Protein AF-I0INU1-F1 (afdb_monomer)

Foldseek 3Di:
DPDPDDPDDDDPVCPVVVVVVVLVVCLVVVVVVLVVVLVVLVVPPPDPDPDPDDLVCVVVSVDFLLSVQPSLCSVLVHPQSLLSVCVVVVVDDDSVVSVVVSVVLVVPDDPPDDPRNSSRVVSSVVVCVVPSPPPPVPVPDQPDKDAWAFPDDLVVDPDQKFWWAWDADPQWTFTAGPVGDGTTTGHDDPVDPDPRVQWTWMAGSVRNMITIDGPDPDDDD

Structure (mmCIF, N/CA/C/O backbone):
data_AF-I0INU1-F1
#
_entry.id   AF-I0INU1-F1
#
loop_
_atom_site.group_PDB
_atom_site.id
_atom_site.type_symbol
_atom_site.label_atom_id
_atom_site.label_alt_id
_atom_site.label_comp_id
_atom_site.label_asym_id
_atom_site.label_entity_id
_atom_site.label_seq_id
_atom_site.pdbx_PDB_ins_code
_atom_site.Cartn_x
_atom_site.Cartn_y
_atom_site.Cartn_z
_atom_site.occupancy
_atom_site.B_iso_or_equiv
_atom_site.auth_seq_id
_atom_site.auth_comp_id
_atom_site.auth_asym_id
_atom_site.auth_atom_id
_atom_site.pdbx_PDB_model_num
ATOM 1 N N . MET A 1 1 ? 19.223 31.48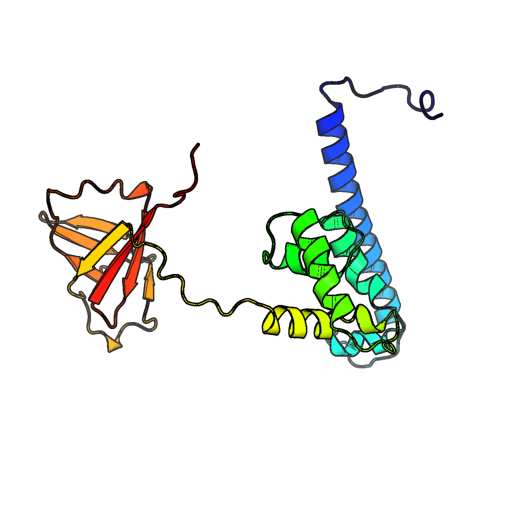0 2.426 1.00 37.34 1 MET A N 1
ATOM 2 C CA . MET A 1 1 ? 19.271 32.758 1.680 1.00 37.34 1 MET A CA 1
ATOM 3 C C . MET A 1 1 ? 17.944 32.986 0.926 1.00 37.34 1 MET A C 1
ATOM 5 O O . MET A 1 1 ? 17.954 33.213 -0.270 1.00 37.34 1 MET A O 1
ATOM 9 N N 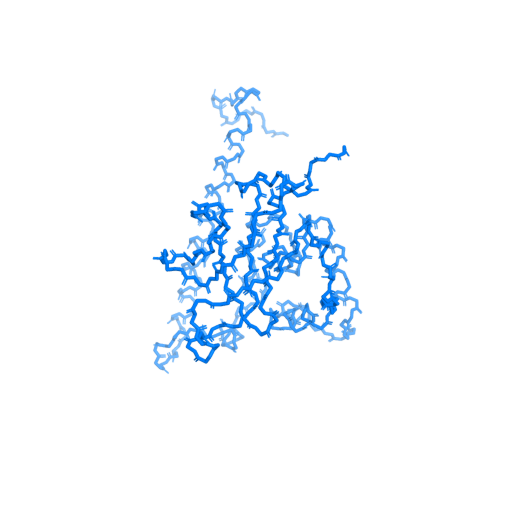. CYS A 1 2 ? 16.783 32.916 1.602 1.00 43.94 2 CYS A N 1
ATOM 10 C CA . CYS A 1 2 ? 15.453 32.976 0.953 1.00 43.94 2 CYS A CA 1
ATOM 11 C C . CYS A 1 2 ? 14.416 33.700 1.838 1.00 43.94 2 CYS A C 1
ATOM 13 O O . CYS A 1 2 ? 13.391 33.119 2.174 1.00 43.94 2 CYS A O 1
ATOM 15 N N . LYS A 1 3 ? 14.709 34.916 2.320 1.00 51.00 3 LYS A N 1
ATOM 16 C CA . LYS A 1 3 ? 13.796 35.637 3.232 1.00 51.00 3 LYS A CA 1
ATOM 17 C C . LYS A 1 3 ? 13.011 36.799 2.607 1.00 51.00 3 LYS A C 1
ATOM 19 O O . LYS A 1 3 ? 12.112 37.276 3.273 1.00 51.00 3 LYS A O 1
ATOM 24 N N . ASN A 1 4 ? 13.283 37.223 1.367 1.00 53.22 4 ASN A N 1
ATOM 25 C CA . ASN A 1 4 ? 12.815 38.537 0.880 1.00 53.22 4 ASN A CA 1
ATOM 26 C C . ASN A 1 4 ? 12.076 38.527 -0.478 1.00 53.22 4 ASN A C 1
ATOM 28 O O . ASN A 1 4 ? 12.156 39.508 -1.207 1.00 53.22 4 ASN A O 1
ATOM 32 N N . THR A 1 5 ? 11.388 37.450 -0.862 1.00 56.44 5 THR A N 1
ATOM 33 C CA . THR A 1 5 ? 10.675 37.389 -2.160 1.00 56.44 5 THR A CA 1
ATOM 34 C C . THR A 1 5 ? 9.146 37.454 -2.075 1.00 56.44 5 THR A C 1
ATOM 36 O O . THR A 1 5 ? 8.508 37.425 -3.121 1.00 56.44 5 THR A O 1
ATOM 39 N N . LEU A 1 6 ? 8.538 37.558 -0.885 1.00 58.81 6 LEU A N 1
ATOM 40 C CA . LEU A 1 6 ? 7.076 37.608 -0.719 1.00 58.81 6 LEU A CA 1
ATOM 41 C C . LEU A 1 6 ? 6.674 38.745 0.236 1.00 58.81 6 LEU A C 1
ATOM 43 O O . LEU A 1 6 ? 7.289 38.896 1.287 1.00 58.81 6 LEU A O 1
ATOM 47 N N . GLU A 1 7 ? 5.663 39.537 -0.142 1.00 61.97 7 GLU A N 1
ATOM 48 C CA . GLU A 1 7 ? 5.164 40.695 0.632 1.00 61.97 7 GLU A CA 1
ATOM 49 C C . GLU A 1 7 ? 4.434 40.292 1.924 1.00 61.97 7 GLU A C 1
ATOM 51 O O . GLU A 1 7 ? 4.473 41.027 2.908 1.00 61.97 7 GLU A O 1
ATOM 56 N N . GLU A 1 8 ? 3.836 39.100 1.961 1.00 69.25 8 GLU A N 1
ATOM 57 C CA . GLU A 1 8 ? 3.207 38.529 3.151 1.00 69.25 8 GLU A CA 1
ATOM 58 C C . GLU A 1 8 ? 3.837 37.178 3.490 1.00 69.25 8 GLU A C 1
ATOM 60 O O . GLU A 1 8 ? 3.862 36.246 2.683 1.00 69.25 8 GLU A O 1
ATOM 65 N N . HIS A 1 9 ? 4.339 37.062 4.719 1.00 66.69 9 HIS A N 1
ATOM 66 C CA . HIS A 1 9 ? 4.767 35.788 5.281 1.00 66.69 9 HIS A CA 1
ATOM 67 C C . HIS A 1 9 ? 3.657 35.226 6.171 1.00 66.69 9 HIS A C 1
ATOM 69 O O . HIS A 1 9 ? 3.111 35.970 6.989 1.00 66.69 9 HIS A O 1
ATOM 75 N N . PRO A 1 10 ? 3.353 33.920 6.083 1.00 73.69 10 PRO A N 1
ATOM 76 C CA . PRO A 1 10 ? 2.403 33.305 6.995 1.00 73.69 10 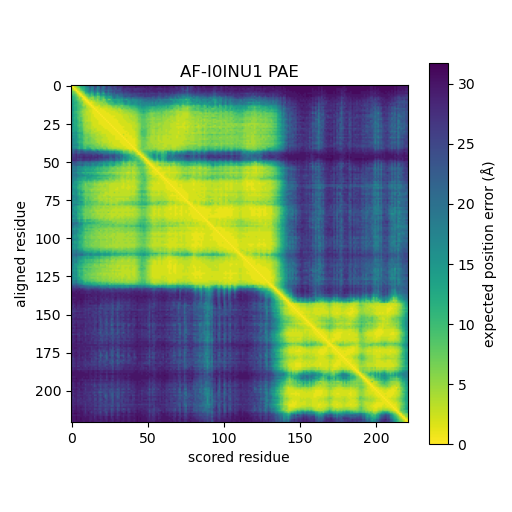PRO A CA 1
ATOM 77 C C . PRO A 1 10 ? 2.875 33.470 8.437 1.00 73.69 10 PRO A C 1
ATOM 79 O O . PRO A 1 10 ? 4.055 33.267 8.747 1.00 73.69 10 PRO A O 1
ATOM 82 N N . SER A 1 11 ? 1.955 33.819 9.335 1.00 76.56 11 SER A N 1
ATOM 83 C CA . SER A 1 11 ? 2.283 33.889 10.756 1.00 76.56 11 SER A CA 1
ATOM 84 C C . SER A 1 11 ? 2.693 32.500 11.276 1.00 76.56 11 SER A C 1
ATOM 86 O O . SER A 1 11 ? 2.296 31.482 10.701 1.00 76.56 11 SER A O 1
ATOM 88 N N . PRO A 1 12 ? 3.436 32.390 12.396 1.00 78.25 12 PRO A N 1
ATOM 89 C CA . PRO A 1 12 ? 3.860 31.095 12.940 1.00 78.25 12 PRO A CA 1
ATOM 90 C C . PRO A 1 12 ? 2.722 30.085 13.160 1.00 78.25 12 PRO A C 1
ATOM 92 O O . PRO A 1 12 ? 2.936 28.881 13.067 1.00 78.25 12 PRO A O 1
ATOM 95 N N . LYS A 1 13 ? 1.498 30.569 13.412 1.00 80.25 13 LYS A N 1
ATOM 96 C CA . LYS A 1 13 ? 0.290 29.742 13.584 1.00 80.25 13 LYS A CA 1
ATOM 97 C C . LYS A 1 13 ? -0.301 29.237 12.261 1.00 80.25 13 LYS A C 1
ATOM 99 O O . LYS A 1 13 ? -1.119 28.321 12.264 1.00 80.25 13 LYS A O 1
ATOM 104 N N . GLU A 1 14 ? 0.092 29.829 11.141 1.00 84.19 14 GLU A N 1
ATOM 105 C CA . GLU A 1 14 ? -0.411 29.530 9.799 1.00 84.19 14 GLU A CA 1
ATOM 106 C C . GLU A 1 14 ? 0.567 28.701 8.969 1.00 84.19 14 GLU A C 1
ATOM 108 O O . GLU A 1 14 ? 0.151 28.127 7.967 1.00 84.19 14 GLU A O 1
ATOM 113 N N . ILE A 1 15 ? 1.828 28.570 9.402 1.00 84.69 15 ILE A N 1
ATOM 114 C CA . ILE A 1 15 ? 2.860 27.773 8.715 1.00 84.69 15 ILE A CA 1
ATOM 115 C C . ILE A 1 15 ? 2.360 26.353 8.433 1.00 84.69 15 ILE A C 1
ATOM 117 O O . ILE A 1 15 ? 2.477 25.878 7.307 1.00 84.69 15 ILE A O 1
ATOM 121 N N . THR A 1 16 ? 1.746 25.691 9.417 1.00 85.81 16 THR A N 1
ATOM 122 C CA . THR A 1 16 ? 1.220 24.327 9.244 1.00 85.81 16 THR A CA 1
ATOM 123 C C . THR A 1 16 ? 0.106 24.270 8.200 1.00 85.81 16 THR A C 1
ATOM 125 O O . THR A 1 16 ? 0.074 23.348 7.391 1.00 85.81 16 THR A O 1
ATOM 128 N N . LYS A 1 17 ? -0.788 25.267 8.179 1.00 86.00 17 LYS A N 1
ATOM 129 C CA . LYS A 1 17 ? -1.890 25.339 7.204 1.00 86.00 17 LYS A CA 1
ATOM 130 C C . LYS A 1 17 ? -1.368 25.589 5.793 1.00 86.00 17 LYS A C 1
ATOM 132 O O . LYS A 1 17 ? -1.832 24.968 4.845 1.00 86.00 17 LYS A O 1
ATOM 137 N N . TRP A 1 18 ? -0.384 26.473 5.668 1.00 89.06 18 TRP A N 1
ATOM 138 C CA . TRP A 1 18 ? 0.278 26.753 4.401 1.00 89.06 18 TRP A CA 1
ATOM 139 C C . TRP A 1 18 ? 1.033 25.542 3.873 1.00 89.06 18 TRP A C 1
ATOM 141 O O . TRP A 1 18 ? 0.904 25.215 2.698 1.00 89.06 18 TRP A O 1
ATOM 151 N N . PHE A 1 19 ? 1.772 24.845 4.735 1.00 87.62 19 PHE A N 1
ATOM 152 C CA . PHE A 1 19 ? 2.454 23.615 4.353 1.00 87.62 19 PHE A CA 1
ATOM 153 C C . PHE A 1 19 ? 1.463 22.545 3.882 1.00 87.62 19 PHE A C 1
ATOM 155 O O . PHE A 1 19 ? 1.668 21.949 2.828 1.00 87.62 19 PHE A O 1
ATOM 162 N N . ASP A 1 20 ? 0.367 22.341 4.618 1.00 87.75 20 ASP A N 1
ATOM 163 C CA . ASP A 1 20 ? -0.692 21.401 4.241 1.00 87.75 20 ASP A CA 1
ATOM 164 C C . ASP A 1 20 ? -1.311 21.754 2.879 1.00 87.75 20 ASP A C 1
ATOM 166 O O . ASP A 1 20 ? -1.400 20.898 1.998 1.00 87.75 20 ASP A O 1
ATOM 170 N N . TYR A 1 21 ? -1.658 23.027 2.666 1.00 90.88 21 TYR A N 1
ATOM 171 C CA . TYR A 1 21 ? -2.188 23.512 1.392 1.00 90.88 21 TYR A CA 1
ATOM 172 C C . TYR A 1 21 ? -1.208 23.293 0.232 1.00 90.88 21 TYR A C 1
ATOM 174 O O . TYR A 1 21 ? -1.578 22.715 -0.790 1.00 90.88 21 TYR A O 1
ATOM 182 N N . VAL A 1 22 ? 0.048 23.723 0.389 1.00 89.75 22 VAL A N 1
ATOM 183 C CA . VAL A 1 22 ? 1.075 23.613 -0.657 1.00 89.75 22 VAL A CA 1
ATOM 184 C C . VAL A 1 22 ? 1.359 22.153 -0.982 1.00 89.75 22 VAL A C 1
ATOM 186 O O . VAL A 1 22 ? 1.403 21.802 -2.157 1.00 89.75 22 VAL A O 1
ATOM 189 N N . SER A 1 23 ? 1.498 21.297 0.032 1.00 87.62 23 SER A N 1
ATOM 190 C CA . SER A 1 23 ? 1.730 19.863 -0.150 1.00 87.62 23 SER A CA 1
ATOM 191 C C . SER A 1 23 ? 0.588 19.213 -0.934 1.00 87.62 23 SER A C 1
ATOM 193 O O . SER A 1 23 ? 0.818 18.588 -1.971 1.00 87.62 23 SER A O 1
ATOM 195 N N . LYS A 1 24 ? -0.665 19.443 -0.516 1.00 89.31 24 LYS A N 1
ATOM 196 C CA . LYS A 1 24 ? -1.853 18.908 -1.199 1.00 89.31 24 LYS A CA 1
ATOM 197 C C . LYS A 1 24 ? -1.959 19.397 -2.637 1.00 89.31 24 LYS A C 1
ATOM 199 O O . LYS A 1 24 ? -2.187 18.596 -3.542 1.00 89.31 24 LYS A O 1
ATOM 204 N N . ASN A 1 25 ? -1.771 20.697 -2.859 1.00 91.62 25 ASN A N 1
ATOM 205 C CA . ASN A 1 25 ? -1.843 21.276 -4.193 1.00 91.62 25 ASN A CA 1
ATOM 206 C C . ASN A 1 25 ? -0.715 20.756 -5.098 1.00 91.62 25 ASN A C 1
ATOM 208 O O . ASN A 1 25 ? -0.967 20.408 -6.249 1.00 91.62 25 ASN A O 1
ATOM 212 N N . PHE A 1 26 ? 0.510 20.643 -4.579 1.00 89.94 26 PHE A N 1
ATOM 213 C CA . PHE A 1 26 ? 1.643 20.092 -5.318 1.00 89.94 26 PHE A CA 1
ATOM 214 C C . PHE A 1 26 ? 1.396 18.636 -5.724 1.00 89.94 26 PHE A C 1
ATOM 216 O O . PHE A 1 26 ? 1.562 18.303 -6.897 1.00 89.94 26 PHE A O 1
ATOM 223 N N . ILE A 1 27 ? 0.953 17.784 -4.793 1.00 88.06 27 ILE A N 1
ATOM 224 C CA . ILE A 1 27 ? 0.641 16.374 -5.074 1.00 88.06 27 ILE A CA 1
ATOM 225 C C . ILE A 1 27 ? -0.456 16.277 -6.138 1.00 88.06 27 ILE A C 1
ATOM 227 O O . ILE A 1 27 ? -0.314 15.508 -7.091 1.00 88.06 27 ILE A O 1
ATOM 231 N N . TYR A 1 28 ? -1.519 17.077 -6.014 1.00 89.69 28 TYR A N 1
ATOM 232 C CA . TYR A 1 28 ? -2.622 17.102 -6.974 1.00 89.69 28 TYR A CA 1
ATOM 233 C C . TYR A 1 28 ? -2.155 17.491 -8.383 1.00 89.69 28 TYR A C 1
ATOM 235 O O . TYR A 1 28 ? -2.347 16.727 -9.331 1.00 89.69 28 TYR A O 1
ATOM 243 N N . GLN A 1 29 ? -1.501 18.648 -8.521 1.00 91.44 29 GLN A N 1
ATOM 244 C CA . GLN A 1 29 ? -1.064 19.159 -9.822 1.00 91.44 29 GLN A CA 1
ATOM 245 C C . GLN A 1 29 ? -0.003 18.260 -10.462 1.00 91.44 29 GLN A C 1
ATOM 247 O O . GLN A 1 29 ? -0.084 17.971 -11.655 1.00 91.44 29 GLN A O 1
ATOM 252 N N . SER A 1 30 ? 0.950 17.759 -9.671 1.00 88.00 30 SER A N 1
ATOM 253 C CA . SER A 1 30 ? 1.996 16.852 -10.160 1.00 88.00 30 SER A CA 1
ATOM 254 C C . SER A 1 30 ? 1.407 15.529 -10.635 1.00 88.00 30 SER A C 1
ATOM 256 O O . SER A 1 30 ? 1.777 15.043 -11.699 1.00 88.00 30 SER A O 1
ATOM 258 N N . SER A 1 31 ? 0.447 14.966 -9.893 1.00 87.62 31 SER A N 1
ATOM 259 C CA . SER A 1 31 ? -0.227 13.724 -10.288 1.00 87.62 31 SER A CA 1
ATOM 260 C C . SER A 1 31 ? -1.017 13.897 -11.584 1.00 87.62 31 SER A C 1
ATOM 262 O O . SER A 1 31 ? -0.947 13.040 -12.463 1.00 87.62 31 SER A O 1
ATOM 264 N N . TRP A 1 32 ? -1.742 15.012 -11.724 1.00 89.12 32 TRP A N 1
ATOM 265 C CA . TRP A 1 32 ? -2.510 15.307 -12.933 1.00 89.12 32 TRP A CA 1
ATOM 266 C C . TRP A 1 32 ? -1.605 15.542 -14.150 1.00 89.12 32 TRP A C 1
ATOM 268 O O . TRP A 1 32 ? -1.835 14.965 -15.216 1.00 89.12 32 TRP A O 1
ATOM 278 N N . GLY A 1 33 ? -0.543 16.336 -13.985 1.00 90.44 33 GLY A N 1
ATOM 279 C CA . GLY A 1 33 ? 0.429 16.611 -15.044 1.00 90.44 33 GLY A CA 1
ATOM 280 C C . GLY A 1 33 ? 1.178 15.355 -15.487 1.00 90.44 33 GLY A C 1
ATOM 281 O O . GLY A 1 33 ? 1.268 15.083 -16.683 1.00 90.44 33 GLY A O 1
ATOM 282 N N . LEU A 1 34 ? 1.644 14.542 -14.534 1.00 88.56 34 LEU A N 1
ATOM 283 C CA . LEU A 1 34 ? 2.314 13.275 -14.819 1.00 88.56 34 LEU A CA 1
ATOM 284 C C . LEU A 1 34 ? 1.384 12.290 -15.536 1.00 88.56 34 LEU A C 1
ATOM 286 O O . LEU A 1 34 ? 1.781 11.700 -16.537 1.00 88.56 34 LEU A O 1
ATOM 290 N N . GLY A 1 35 ? 0.148 12.128 -15.054 1.00 84.88 35 GLY A N 1
ATOM 291 C CA . GLY A 1 35 ? -0.836 11.251 -15.691 1.00 84.88 35 GLY A CA 1
ATOM 292 C C . GLY A 1 35 ? -1.140 11.672 -17.129 1.00 84.88 35 GLY A C 1
ATOM 293 O O . GLY A 1 35 ? -1.188 10.825 -18.019 1.00 84.88 35 GLY A O 1
ATOM 294 N N . SER A 1 36 ? -1.263 12.979 -17.370 1.00 87.62 36 SER A N 1
ATOM 295 C CA . SER A 1 36 ? -1.484 13.535 -18.710 1.00 87.62 36 SER A CA 1
ATOM 296 C C . SER A 1 36 ? -0.283 13.306 -19.629 1.00 87.62 36 SER A C 1
ATOM 298 O O . SER A 1 36 ? -0.455 12.893 -20.773 1.00 87.62 36 SER A O 1
ATOM 300 N N . LEU A 1 37 ? 0.940 13.511 -19.128 1.00 86.44 37 LEU A N 1
ATOM 301 C CA . LEU A 1 37 ? 2.168 13.260 -19.884 1.00 86.44 37 LEU A CA 1
ATOM 302 C C . LEU A 1 37 ? 2.303 11.782 -20.271 1.00 86.44 37 LEU A C 1
ATOM 304 O O . LEU A 1 37 ? 2.567 11.476 -21.430 1.00 86.44 37 LEU A O 1
ATOM 308 N N . ILE A 1 38 ? 2.090 10.870 -19.317 1.00 83.75 38 ILE A N 1
ATOM 309 C CA . ILE A 1 38 ? 2.117 9.426 -19.574 1.00 83.75 38 ILE A CA 1
ATOM 310 C C . ILE A 1 38 ? 1.056 9.065 -20.618 1.00 83.75 38 ILE A C 1
ATOM 312 O O . ILE A 1 38 ? 1.363 8.339 -21.557 1.00 83.75 38 ILE A O 1
ATOM 316 N N . ALA A 1 39 ? -0.161 9.605 -20.512 1.00 81.94 39 ALA A N 1
ATOM 317 C CA . ALA A 1 39 ? -1.214 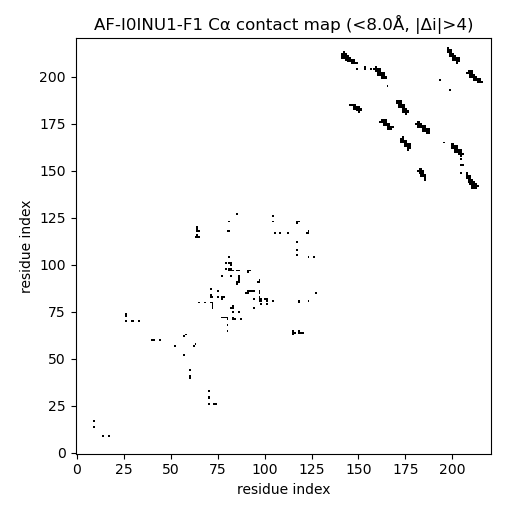9.358 -21.495 1.00 81.94 39 ALA A CA 1
ATOM 318 C C . ALA A 1 39 ? -0.809 9.791 -22.915 1.00 81.94 39 ALA A C 1
ATOM 320 O O . ALA A 1 39 ? -1.050 9.046 -23.860 1.00 81.94 39 ALA A O 1
ATOM 321 N N . VAL A 1 40 ? -0.151 10.946 -23.069 1.00 84.19 40 VAL A N 1
ATOM 322 C CA . VAL A 1 40 ? 0.366 11.408 -24.370 1.00 84.19 40 VAL A CA 1
ATOM 323 C C . VAL A 1 40 ? 1.436 10.459 -24.908 1.00 84.19 40 VAL A C 1
ATOM 325 O O . VAL A 1 40 ? 1.323 10.014 -26.044 1.00 84.19 40 VAL A O 1
ATOM 328 N N . VAL A 1 41 ? 2.431 10.095 -24.090 1.00 81.94 41 VAL A N 1
ATOM 329 C CA . VAL A 1 41 ? 3.512 9.172 -24.492 1.00 81.94 41 VAL A CA 1
ATOM 330 C C . VAL A 1 41 ? 2.957 7.811 -24.914 1.00 81.94 41 VAL A C 1
ATOM 332 O O . VAL A 1 41 ? 3.422 7.206 -25.876 1.00 81.94 41 VAL A O 1
ATOM 335 N N . LEU A 1 42 ? 1.940 7.319 -24.212 1.00 76.38 42 LEU A N 1
ATOM 336 C CA . LEU A 1 42 ? 1.303 6.047 -24.536 1.00 76.38 42 LEU A CA 1
ATOM 337 C C . LEU A 1 42 ? 0.453 6.110 -25.806 1.00 76.38 42 LEU A C 1
ATOM 339 O O . LEU A 1 42 ? 0.344 5.102 -26.496 1.00 76.38 42 LEU A O 1
ATOM 343 N N . ASN A 1 43 ? -0.123 7.271 -26.117 1.00 72.94 43 ASN A N 1
ATOM 344 C CA . ASN A 1 43 ? -0.940 7.478 -27.310 1.00 72.94 43 ASN A CA 1
ATOM 345 C C . ASN A 1 43 ? -0.107 7.676 -28.589 1.00 72.94 43 ASN A C 1
ATOM 347 O O . ASN A 1 43 ? -0.622 7.456 -29.678 1.00 72.94 43 ASN A O 1
ATOM 351 N N . ASP A 1 44 ? 1.158 8.084 -28.464 1.00 67.31 44 ASP A N 1
ATOM 352 C CA . ASP A 1 44 ? 2.069 8.323 -29.598 1.00 67.31 44 ASP A CA 1
ATOM 353 C C . ASP A 1 44 ? 2.695 7.027 -30.152 1.00 67.31 44 ASP A C 1
ATOM 355 O O . ASP A 1 44 ? 3.300 7.006 -31.221 1.00 67.31 44 ASP A O 1
ATOM 359 N N . ASN A 1 45 ? 2.541 5.914 -29.433 1.00 61.19 45 ASN A N 1
ATOM 360 C CA . ASN A 1 45 ? 2.942 4.603 -29.919 1.00 61.19 45 ASN A CA 1
ATOM 361 C C . ASN A 1 45 ? 1.745 3.951 -30.638 1.00 61.19 45 ASN A C 1
ATOM 363 O O . ASN A 1 45 ? 0.713 3.749 -30.004 1.00 61.19 45 ASN A O 1
ATOM 367 N N . ASP A 1 46 ? 1.892 3.605 -31.926 1.00 56.69 46 ASP A N 1
ATOM 368 C CA . ASP A 1 46 ? 0.903 3.023 -32.872 1.00 56.69 46 ASP A CA 1
ATOM 369 C C . ASP A 1 46 ? 0.258 1.667 -32.448 1.00 56.69 46 ASP A C 1
ATOM 371 O O . ASP A 1 46 ? 0.069 0.739 -33.240 1.00 56.69 46 ASP A O 1
ATOM 375 N N . PHE A 1 47 ? -0.099 1.486 -31.178 1.00 57.38 47 PHE A N 1
ATOM 376 C CA . PHE A 1 47 ? -0.733 0.281 -30.660 1.00 57.38 47 PHE A CA 1
ATOM 377 C C . PHE A 1 47 ? -2.242 0.299 -30.951 1.00 57.38 47 PHE A C 1
ATOM 379 O O . PHE A 1 47 ? -3.066 0.665 -30.116 1.00 57.38 47 PHE A O 1
ATOM 386 N N . ALA A 1 48 ? -2.629 -0.143 -32.148 1.00 56.69 48 ALA A N 1
ATOM 387 C CA . ALA A 1 48 ? -4.004 -0.556 -32.419 1.00 56.69 48 ALA A CA 1
ATOM 388 C C . ALA A 1 48 ? -4.299 -1.917 -31.743 1.00 56.69 48 ALA A C 1
ATOM 390 O O . ALA A 1 48 ? -3.469 -2.825 -31.846 1.00 56.69 48 ALA A O 1
ATOM 391 N N . PRO A 1 49 ? -5.471 -2.141 -31.110 1.00 58.19 49 PRO A N 1
ATOM 392 C CA . PRO A 1 49 ? -6.537 -1.204 -30.746 1.00 58.19 49 PRO A CA 1
ATOM 393 C C . PRO A 1 49 ? -6.307 -0.557 -29.366 1.00 58.19 49 PRO A C 1
ATOM 395 O O . PRO A 1 49 ? -5.582 -1.107 -28.537 1.00 58.19 49 PRO A O 1
ATOM 398 N N . ILE A 1 50 ? -7.007 0.558 -29.098 1.00 60.56 50 ILE A N 1
ATOM 399 C CA . ILE A 1 50 ? -7.071 1.224 -27.784 1.00 60.56 50 ILE A CA 1
ATOM 400 C C . ILE A 1 50 ? -7.614 0.225 -26.758 1.00 60.56 50 ILE A C 1
ATOM 402 O O . ILE A 1 50 ? -8.824 0.059 -26.591 1.00 60.56 50 ILE A O 1
ATOM 406 N N . ARG A 1 51 ? -6.708 -0.479 -26.088 1.00 68.06 51 ARG A N 1
ATOM 407 C CA . ARG A 1 51 ? -7.015 -1.354 -24.963 1.00 68.06 51 ARG A CA 1
ATOM 408 C C . ARG A 1 51 ? -6.482 -0.711 -23.686 1.00 68.06 51 ARG A C 1
ATOM 410 O O . ARG A 1 51 ? -5.447 -0.045 -23.744 1.00 68.06 51 ARG A O 1
ATOM 417 N N . PRO A 1 52 ? -7.145 -0.914 -22.535 1.00 66.75 52 PRO A N 1
ATOM 418 C CA . PRO A 1 52 ? -6.582 -0.525 -21.252 1.00 66.75 52 PRO A CA 1
ATOM 419 C C . PRO A 1 52 ? -5.177 -1.111 -21.115 1.00 66.75 52 PRO A C 1
ATOM 421 O O . PRO A 1 52 ? -4.971 -2.302 -21.360 1.00 66.75 52 PRO A O 1
ATOM 424 N N . MET A 1 53 ? -4.214 -0.264 -20.770 1.00 69.44 53 MET A N 1
ATOM 425 C CA . MET A 1 53 ? -2.838 -0.699 -20.607 1.00 69.44 53 MET A CA 1
ATOM 426 C C . MET A 1 53 ? -2.723 -1.567 -19.356 1.00 69.44 53 MET A C 1
ATOM 428 O O . MET A 1 53 ? -3.106 -1.148 -18.262 1.00 69.44 53 MET A O 1
ATOM 432 N N . ASN A 1 54 ? -2.175 -2.769 -19.514 1.00 82.00 54 ASN A N 1
ATOM 433 C CA . ASN A 1 54 ? -1.828 -3.612 -18.379 1.00 82.00 54 ASN A CA 1
ATOM 434 C C . ASN A 1 54 ? -0.409 -3.295 -17.904 1.00 82.00 54 ASN A C 1
ATOM 436 O O . ASN A 1 54 ? 0.414 -2.765 -18.648 1.00 82.00 54 ASN A O 1
ATOM 440 N N . ILE A 1 55 ? -0.087 -3.678 -16.669 1.00 85.44 55 ILE A N 1
ATOM 441 C CA . ILE A 1 55 ? 1.262 -3.478 -16.121 1.00 85.44 55 ILE A CA 1
ATOM 442 C C . ILE A 1 55 ? 2.350 -4.166 -16.963 1.00 85.44 55 ILE A C 1
ATOM 444 O O . ILE A 1 55 ? 3.472 -3.676 -17.054 1.00 85.44 55 ILE A O 1
ATOM 448 N N . ASP A 1 56 ? 2.002 -5.261 -17.643 1.00 84.25 56 ASP A N 1
ATOM 449 C CA . ASP A 1 56 ? 2.902 -5.996 -18.537 1.00 84.25 56 ASP A CA 1
ATOM 450 C C . ASP A 1 56 ? 3.234 -5.247 -19.832 1.00 84.25 56 ASP A C 1
ATOM 452 O O . ASP A 1 56 ? 4.219 -5.567 -20.498 1.00 84.25 56 ASP A O 1
ATOM 456 N N . ASP A 1 57 ? 2.432 -4.243 -20.183 1.00 80.50 57 ASP A N 1
ATOM 457 C CA . ASP A 1 57 ? 2.649 -3.407 -21.358 1.00 80.50 57 ASP A CA 1
ATOM 458 C C . ASP A 1 57 ? 3.582 -2.218 -21.054 1.00 80.50 57 ASP A C 1
ATOM 460 O O . ASP A 1 57 ? 4.097 -1.606 -21.985 1.00 80.50 57 ASP A O 1
ATOM 464 N N . TRP A 1 58 ? 3.878 -1.922 -19.779 1.00 86.56 58 TRP A N 1
ATOM 465 C CA . TRP A 1 58 ? 4.711 -0.774 -19.381 1.00 86.56 58 TRP A CA 1
ATOM 466 C C . TRP A 1 58 ? 6.101 -0.738 -20.026 1.00 86.56 58 TRP A C 1
ATOM 468 O O . TRP A 1 58 ? 6.466 0.315 -20.549 1.00 86.56 58 TRP A O 1
ATOM 478 N N . PRO A 1 59 ? 6.865 -1.846 -20.109 1.00 84.25 59 PRO A N 1
ATOM 479 C CA . PRO A 1 59 ? 8.158 -1.823 -20.794 1.00 84.25 59 PRO A CA 1
ATOM 480 C C . PRO A 1 59 ? 8.070 -1.397 -22.269 1.00 84.25 59 PRO A C 1
ATOM 482 O O . PRO A 1 59 ? 9.041 -0.882 -22.817 1.00 84.25 59 PRO A O 1
ATOM 485 N N . ARG A 1 60 ? 6.910 -1.580 -22.918 1.00 79.38 60 ARG A N 1
ATOM 486 C CA . ARG A 1 60 ? 6.691 -1.202 -24.324 1.00 79.38 60 ARG A CA 1
ATOM 487 C C . ARG A 1 60 ? 6.513 0.301 -24.509 1.00 79.38 60 ARG A C 1
ATOM 489 O O . ARG A 1 60 ? 6.719 0.788 -25.611 1.00 79.38 60 ARG A O 1
ATOM 496 N N . ALA A 1 61 ? 6.172 1.023 -23.443 1.00 79.44 61 ALA A N 1
ATOM 497 C CA . ALA A 1 61 ? 6.068 2.478 -23.447 1.00 79.44 61 ALA A CA 1
ATOM 498 C C . ALA A 1 61 ? 7.436 3.179 -23.542 1.00 79.44 61 ALA A C 1
ATOM 500 O O . ALA A 1 61 ? 7.488 4.398 -23.672 1.00 79.44 61 ALA A O 1
ATOM 501 N N . GLY A 1 62 ? 8.545 2.439 -23.402 1.00 83.50 62 GLY A N 1
ATOM 502 C CA . GLY A 1 62 ? 9.900 3.001 -23.393 1.00 83.50 62 GLY A CA 1
ATOM 503 C C . GLY A 1 62 ? 10.236 3.817 -22.139 1.00 83.50 62 GLY A C 1
ATOM 504 O O . GLY A 1 62 ? 11.310 4.410 -22.061 1.00 83.50 62 GLY A O 1
ATOM 505 N N . LEU A 1 63 ? 9.341 3.847 -21.146 1.00 87.94 63 LEU A N 1
ATOM 506 C CA . LEU A 1 63 ? 9.531 4.582 -19.899 1.00 87.94 63 LEU A CA 1
ATOM 507 C C . LEU A 1 63 ? 10.202 3.702 -18.831 1.00 87.94 63 LEU A C 1
ATOM 509 O O . LEU A 1 63 ? 9.807 2.546 -18.645 1.00 87.94 63 LEU A O 1
ATOM 513 N N . PRO A 1 64 ? 11.174 4.236 -18.067 1.00 92.12 64 PRO A N 1
ATOM 514 C CA . PRO A 1 64 ? 11.763 3.508 -16.951 1.00 92.12 64 PRO A CA 1
ATOM 515 C C . PRO A 1 64 ? 10.735 3.305 -15.832 1.00 92.12 64 PRO A C 1
ATOM 517 O O . PRO A 1 64 ? 9.815 4.105 -15.651 1.00 92.12 64 PRO A O 1
ATOM 520 N N . TRP A 1 65 ? 10.915 2.263 -15.025 1.00 94.06 65 TRP A N 1
ATOM 521 C CA . TRP A 1 65 ? 10.006 1.928 -13.928 1.00 94.06 65 TRP A CA 1
ATOM 522 C C . TRP A 1 65 ? 9.909 3.030 -12.874 1.00 94.06 65 TRP A C 1
ATOM 524 O O . TRP A 1 65 ? 8.859 3.204 -12.269 1.00 94.06 65 TRP A O 1
ATOM 534 N N . ILE A 1 66 ? 10.942 3.858 -12.698 1.00 92.38 66 ILE A N 1
ATOM 535 C CA . ILE A 1 66 ? 10.851 5.015 -11.796 1.00 92.38 66 ILE A CA 1
ATOM 536 C C . ILE A 1 66 ? 9.712 5.974 -12.181 1.00 92.38 66 ILE A C 1
ATOM 538 O O . ILE A 1 66 ? 9.092 6.573 -11.304 1.00 92.38 66 ILE A O 1
ATOM 542 N N . ALA A 1 67 ? 9.374 6.076 -13.472 1.00 90.69 67 ALA A N 1
ATOM 543 C CA . ALA A 1 67 ? 8.284 6.933 -13.920 1.00 90.69 67 ALA A CA 1
ATOM 544 C C . ALA A 1 67 ? 6.901 6.407 -13.512 1.00 90.69 67 ALA A C 1
ATOM 546 O O . ALA A 1 67 ? 6.003 7.206 -13.252 1.00 90.69 67 ALA A O 1
ATOM 547 N N . PHE A 1 68 ? 6.757 5.088 -13.361 1.00 90.69 68 PHE A N 1
ATOM 548 C CA . PHE A 1 68 ? 5.567 4.470 -12.777 1.00 90.69 68 PHE A CA 1
ATOM 549 C C . PHE A 1 68 ? 5.404 4.864 -11.299 1.00 90.69 68 PHE A C 1
ATOM 551 O O . PHE A 1 68 ? 4.296 5.131 -10.839 1.00 90.69 68 PHE A O 1
ATOM 558 N N . TRP A 1 69 ? 6.513 4.966 -10.560 1.00 93.12 69 TRP A N 1
ATOM 559 C CA . TRP A 1 69 ? 6.501 5.221 -9.117 1.00 93.12 69 TRP A CA 1
ATOM 560 C C . TRP A 1 69 ? 6.285 6.675 -8.717 1.00 93.12 69 TRP A C 1
ATOM 562 O O . TRP A 1 69 ? 5.849 6.922 -7.595 1.00 93.12 69 TRP A O 1
ATOM 572 N N . MET A 1 70 ? 6.560 7.639 -9.598 1.00 91.56 70 MET A N 1
ATOM 573 C CA . MET A 1 70 ? 6.583 9.068 -9.256 1.00 91.56 70 MET A CA 1
ATOM 574 C C . MET A 1 70 ? 5.357 9.544 -8.459 1.00 91.56 70 MET A C 1
ATOM 576 O O . MET A 1 70 ? 5.516 10.230 -7.451 1.00 91.56 70 MET A O 1
ATOM 580 N N . LYS A 1 71 ? 4.139 9.137 -8.846 1.00 86.94 71 LYS A N 1
ATOM 581 C CA . LYS A 1 71 ? 2.916 9.494 -8.106 1.00 86.94 71 LYS A CA 1
ATOM 582 C C . LYS A 1 71 ? 2.957 9.015 -6.650 1.00 86.94 71 LYS A C 1
ATOM 584 O O . LYS A 1 71 ? 2.616 9.774 -5.743 1.00 86.94 71 LYS A O 1
ATOM 589 N N . GLU A 1 72 ? 3.359 7.770 -6.422 1.00 89.38 72 GLU A N 1
ATOM 590 C CA . GLU A 1 72 ? 3.423 7.186 -5.081 1.00 89.38 72 GLU A CA 1
ATOM 591 C C . GLU A 1 72 ? 4.546 7.829 -4.256 1.00 89.38 72 GLU A C 1
ATOM 593 O O . GLU A 1 72 ? 4.334 8.154 -3.091 1.00 89.38 72 GLU A O 1
ATOM 598 N N . LEU A 1 73 ? 5.695 8.128 -4.870 1.00 91.75 73 LEU A N 1
ATOM 599 C CA . LEU A 1 73 ? 6.800 8.830 -4.206 1.00 91.75 73 LEU A CA 1
ATOM 600 C C . LEU A 1 73 ? 6.372 10.214 -3.690 1.00 91.75 73 LEU A C 1
ATOM 602 O O . LEU A 1 73 ? 6.626 10.552 -2.533 1.00 91.75 73 LEU A O 1
ATOM 606 N N . PHE A 1 74 ? 5.651 10.994 -4.505 1.00 86.88 74 PHE A N 1
ATOM 607 C CA . PHE A 1 74 ? 5.107 12.288 -4.077 1.00 86.88 74 PHE A CA 1
ATOM 608 C C . PHE A 1 74 ? 4.043 12.144 -2.989 1.00 86.88 74 PHE A C 1
ATOM 610 O O . PHE A 1 74 ? 4.034 12.919 -2.036 1.00 86.88 74 PHE A O 1
ATOM 617 N N . THR A 1 75 ? 3.165 11.148 -3.120 1.00 84.06 75 THR A N 1
ATOM 618 C CA . THR A 1 75 ? 2.050 10.927 -2.187 1.00 84.06 75 THR A CA 1
ATOM 619 C C . THR A 1 75 ? 2.549 10.528 -0.800 1.00 84.06 75 THR A C 1
ATOM 621 O O . THR A 1 75 ? 2.096 11.071 0.205 1.00 84.06 75 THR A O 1
ATOM 624 N N . TRP A 1 76 ? 3.512 9.608 -0.735 1.00 86.00 76 TRP A N 1
ATOM 625 C CA . TRP A 1 76 ? 4.054 9.096 0.525 1.00 86.00 76 TRP A CA 1
ATOM 626 C C . TRP A 1 76 ? 5.236 9.919 1.049 1.00 86.00 76 TRP A C 1
ATOM 628 O O . TRP A 1 76 ? 5.664 9.749 2.197 1.00 86.00 76 TRP A O 1
ATOM 638 N N . GLY A 1 77 ? 5.758 10.837 0.230 1.00 85.38 77 GLY A N 1
ATOM 639 C CA . GLY A 1 77 ? 6.911 11.674 0.549 1.00 85.38 77 GLY A CA 1
ATOM 640 C C . GLY A 1 77 ? 8.181 10.862 0.805 1.00 85.38 77 GLY A C 1
ATOM 641 O O . GLY A 1 77 ? 8.988 11.254 1.646 1.00 85.38 77 GLY A O 1
ATOM 642 N N . THR A 1 78 ? 8.324 9.715 0.141 1.00 86.50 78 THR A N 1
ATOM 643 C CA . THR A 1 78 ? 9.539 8.889 0.152 1.00 86.50 78 THR A CA 1
ATOM 644 C C . THR A 1 78 ? 10.135 8.858 -1.252 1.00 86.50 78 THR A C 1
ATOM 646 O O . THR A 1 78 ? 9.417 9.003 -2.237 1.00 86.50 78 THR A O 1
ATOM 649 N N . LEU A 1 79 ? 11.454 8.698 -1.342 1.00 89.56 79 LEU A N 1
ATOM 650 C CA . LEU A 1 79 ? 12.171 8.507 -2.608 1.00 89.56 79 LEU A CA 1
ATOM 651 C C . LEU A 1 79 ? 12.418 7.025 -2.908 1.00 89.56 79 LEU A C 1
ATOM 653 O O . LEU A 1 79 ? 13.119 6.703 -3.863 1.00 89.56 79 LEU A O 1
ATOM 657 N N . GLU A 1 80 ? 11.857 6.137 -2.090 1.00 94.00 80 GLU A N 1
ATOM 658 C CA . GLU A 1 80 ? 12.111 4.708 -2.132 1.00 94.00 80 GLU A CA 1
ATOM 659 C C . GLU A 1 80 ? 10.844 3.968 -2.638 1.00 94.00 80 GLU A C 1
ATOM 661 O O . GLU A 1 80 ? 9.823 3.930 -1.941 1.00 94.00 80 GLU A O 1
ATOM 666 N N . PRO A 1 81 ? 10.852 3.432 -3.880 1.00 95.88 81 PRO A N 1
ATOM 667 C CA . PRO A 1 81 ? 9.686 2.792 -4.496 1.00 95.88 81 PRO A CA 1
ATOM 668 C C . PRO A 1 81 ? 9.110 1.597 -3.735 1.00 95.88 81 PRO A C 1
ATOM 670 O O . PRO A 1 81 ? 7.891 1.413 -3.714 1.00 95.88 81 PRO A O 1
ATOM 673 N N . VAL A 1 82 ? 9.955 0.783 -3.101 1.00 96.12 82 VAL A N 1
ATOM 674 C CA . VAL A 1 82 ? 9.500 -0.409 -2.374 1.00 96.12 82 VAL A CA 1
ATOM 675 C C . VAL A 1 82 ? 8.759 -0.000 -1.100 1.00 96.12 82 VAL A C 1
ATOM 677 O O . VAL A 1 82 ? 7.696 -0.532 -0.800 1.00 96.12 82 VAL A O 1
ATOM 680 N N . ALA A 1 83 ? 9.247 1.005 -0.390 1.00 95.56 83 ALA A N 1
ATOM 681 C CA . ALA A 1 83 ? 8.663 1.595 0.796 1.00 95.56 83 ALA A CA 1
ATOM 682 C C . ALA A 1 83 ? 7.348 2.276 0.442 1.00 95.56 83 ALA A C 1
ATOM 684 O O . ALA A 1 83 ? 6.356 2.063 1.135 1.00 95.56 83 ALA A O 1
ATOM 685 N N . ALA A 1 84 ? 7.303 3.029 -0.663 1.00 94.88 84 ALA A N 1
ATOM 686 C CA . ALA A 1 84 ? 6.060 3.597 -1.177 1.00 94.88 84 ALA A CA 1
ATOM 687 C C . ALA A 1 84 ? 5.016 2.501 -1.451 1.00 94.88 84 ALA A C 1
ATOM 689 O O . ALA A 1 84 ? 3.861 2.637 -1.053 1.00 94.88 84 ALA A O 1
ATOM 690 N N . PHE A 1 85 ? 5.428 1.380 -2.053 1.00 94.75 85 PHE A N 1
ATOM 691 C CA . PHE A 1 85 ? 4.559 0.222 -2.268 1.00 94.75 85 PHE A CA 1
ATOM 692 C C . PHE A 1 85 ? 4.065 -0.409 -0.953 1.00 94.75 85 PHE A C 1
ATOM 694 O O . PHE A 1 85 ? 2.871 -0.678 -0.810 1.00 94.75 85 PHE A O 1
ATOM 701 N N . LEU A 1 86 ? 4.959 -0.630 0.016 1.00 93.00 86 LEU A N 1
ATOM 702 C CA . LEU A 1 86 ? 4.628 -1.216 1.322 1.00 93.00 86 LEU A CA 1
ATOM 703 C C . LEU A 1 86 ? 3.667 -0.323 2.123 1.00 93.00 86 LEU A C 1
ATOM 705 O O . LEU A 1 86 ? 2.712 -0.829 2.717 1.00 93.00 86 LEU A O 1
ATOM 709 N N . LEU A 1 87 ? 3.878 0.997 2.087 1.00 90.75 87 LEU A N 1
ATOM 710 C CA . LEU A 1 87 ? 3.000 1.993 2.708 1.00 90.75 87 LEU A CA 1
ATOM 711 C C . LEU A 1 87 ? 1.624 2.013 2.039 1.00 90.75 87 LEU A C 1
ATOM 713 O O . LEU A 1 87 ? 0.610 1.939 2.730 1.00 90.75 87 LEU A O 1
ATOM 717 N N . ALA A 1 88 ? 1.578 2.031 0.703 1.00 89.50 88 ALA A N 1
ATOM 718 C CA . ALA A 1 88 ? 0.327 2.008 -0.052 1.00 89.50 88 ALA A CA 1
ATOM 719 C C . ALA A 1 88 ? -0.513 0.752 0.224 1.00 89.50 88 ALA A C 1
ATOM 721 O O . ALA A 1 88 ? -1.743 0.815 0.217 1.00 89.50 88 ALA A O 1
ATOM 722 N N . ARG A 1 89 ? 0.138 -0.388 0.489 1.00 87.12 89 ARG A N 1
ATOM 723 C CA . ARG A 1 89 ? -0.527 -1.655 0.833 1.00 87.12 89 ARG A CA 1
ATOM 724 C C . ARG A 1 89 ? -0.869 -1.786 2.324 1.00 87.12 89 ARG A C 1
ATOM 726 O O . ARG A 1 89 ? -1.644 -2.671 2.681 1.00 87.12 89 ARG A O 1
ATOM 733 N N . GLY A 1 90 ? -0.309 -0.931 3.181 1.00 85.75 90 GLY A N 1
ATOM 734 C CA . GLY A 1 90 ? -0.471 -0.998 4.634 1.00 85.75 90 GLY A CA 1
ATOM 735 C C . GLY A 1 90 ? 0.323 -2.125 5.305 1.00 85.75 90 GLY A C 1
ATOM 736 O O . GLY A 1 90 ? -0.056 -2.580 6.382 1.00 85.75 90 GLY A O 1
ATOM 737 N N . ASP A 1 91 ? 1.406 -2.604 4.683 1.00 84.06 91 ASP A N 1
ATOM 738 C CA . ASP A 1 91 ? 2.271 -3.636 5.280 1.00 84.06 91 ASP A CA 1
ATOM 739 C C . ASP A 1 91 ? 3.151 -3.107 6.411 1.00 84.06 91 ASP A C 1
ATOM 741 O O . ASP A 1 91 ? 3.672 -3.888 7.208 1.00 84.06 91 ASP A O 1
ATOM 745 N N . THR A 1 92 ? 3.361 -1.796 6.429 1.00 85.38 92 THR A N 1
ATOM 746 C CA . THR A 1 92 ? 4.158 -1.067 7.410 1.00 85.38 92 THR A CA 1
ATOM 747 C C . THR A 1 92 ? 3.375 0.160 7.856 1.00 85.38 92 THR A C 1
ATOM 749 O O . THR A 1 92 ? 2.552 0.703 7.113 1.00 85.38 92 THR A O 1
ATOM 752 N N . LYS A 1 93 ? 3.592 0.590 9.100 1.00 82.69 93 LYS A N 1
ATOM 753 C CA . LYS A 1 93 ? 2.841 1.710 9.695 1.00 82.69 93 LYS A CA 1
ATOM 754 C C . LYS A 1 93 ? 3.566 3.039 9.556 1.00 82.69 93 LYS A C 1
ATOM 756 O O . LYS A 1 93 ? 2.946 4.095 9.654 1.00 82.69 93 LYS A O 1
ATOM 761 N N . THR A 1 94 ? 4.883 2.994 9.382 1.00 87.00 94 THR A N 1
ATOM 762 C CA . THR A 1 94 ? 5.730 4.187 9.348 1.00 87.00 94 THR A CA 1
ATOM 763 C C . THR A 1 94 ? 6.670 4.160 8.155 1.00 87.00 94 THR A C 1
ATOM 765 O O . THR A 1 94 ? 7.039 3.097 7.656 1.00 87.00 94 THR A O 1
ATOM 768 N N . ARG A 1 95 ? 7.101 5.348 7.720 1.00 87.94 95 ARG A N 1
ATOM 769 C CA . ARG A 1 95 ? 8.069 5.483 6.628 1.00 87.94 95 ARG A CA 1
ATOM 770 C C . ARG A 1 95 ? 9.400 4.801 6.946 1.00 87.94 95 ARG A C 1
ATOM 772 O O . ARG A 1 95 ? 9.899 4.066 6.108 1.00 87.94 95 ARG A O 1
ATOM 779 N N . GLY A 1 96 ? 9.938 5.004 8.151 1.00 90.88 96 GLY A N 1
ATOM 780 C CA . GLY A 1 96 ? 11.220 4.407 8.542 1.00 90.88 96 GLY A CA 1
ATOM 781 C C . GLY A 1 96 ? 11.184 2.877 8.536 1.00 90.88 96 GLY A C 1
ATOM 782 O O . GLY A 1 96 ? 12.108 2.242 8.044 1.00 90.88 96 GLY A O 1
ATOM 783 N N . GLU A 1 97 ? 10.081 2.284 9.001 1.00 90.50 97 GLU A N 1
ATOM 784 C CA . GLU A 1 97 ? 9.860 0.834 8.917 1.00 90.50 97 GLU A CA 1
ATOM 785 C C . GLU A 1 97 ? 9.783 0.354 7.458 1.00 90.50 97 GLU A C 1
ATOM 787 O O . GLU A 1 97 ? 10.373 -0.665 7.104 1.00 90.50 97 GLU A O 1
ATOM 792 N N . ALA A 1 98 ? 9.079 1.098 6.600 1.00 92.62 98 ALA A N 1
ATOM 793 C CA . ALA A 1 98 ? 8.958 0.782 5.181 1.00 92.62 98 ALA A CA 1
ATOM 794 C C . ALA A 1 98 ? 10.315 0.812 4.458 1.00 92.62 98 ALA A C 1
ATOM 796 O O . ALA A 1 98 ? 10.618 -0.111 3.708 1.00 92.62 98 ALA A O 1
ATOM 797 N N . GLU A 1 99 ? 11.135 1.832 4.716 1.00 94.06 99 GLU A N 1
ATOM 798 C CA . GLU A 1 99 ? 12.471 1.993 4.125 1.00 94.06 99 GLU A CA 1
ATOM 799 C C . GLU A 1 99 ? 13.452 0.928 4.629 1.00 94.06 99 GLU A C 1
ATOM 801 O O . GLU A 1 99 ? 14.224 0.375 3.848 1.00 94.06 99 GLU A O 1
ATOM 806 N N . GLN A 1 100 ? 13.386 0.564 5.912 1.00 93.56 100 GLN A N 1
ATOM 807 C CA . GLN A 1 100 ? 14.188 -0.539 6.441 1.00 93.56 100 GLN A CA 1
ATOM 808 C C . GLN A 1 100 ? 13.826 -1.866 5.764 1.00 93.56 100 GLN A C 1
ATOM 810 O O . GLN A 1 100 ? 14.705 -2.607 5.331 1.00 93.56 100 GLN A O 1
ATOM 815 N N . LYS A 1 101 ? 12.528 -2.152 5.632 1.00 92.31 101 LYS A N 1
ATOM 816 C CA . LYS A 1 101 ? 12.042 -3.376 4.991 1.00 92.31 101 LYS A CA 1
ATOM 817 C C . LYS A 1 101 ? 12.319 -3.397 3.488 1.00 92.31 101 LYS A C 1
ATOM 819 O O . LYS A 1 101 ? 12.542 -4.456 2.911 1.00 92.31 101 LYS A O 1
ATOM 824 N N . ALA A 1 102 ? 12.344 -2.237 2.844 1.00 94.94 102 ALA A N 1
ATOM 825 C CA . ALA A 1 102 ? 12.764 -2.120 1.458 1.00 94.94 102 ALA A CA 1
ATOM 826 C C . ALA A 1 102 ? 14.218 -2.550 1.238 1.00 94.94 102 ALA A C 1
ATOM 828 O O . ALA A 1 102 ? 14.525 -3.137 0.202 1.00 94.94 102 ALA A O 1
ATOM 829 N N . GLN A 1 103 ? 15.106 -2.333 2.210 1.00 95.19 103 GLN A N 1
ATOM 830 C CA . GLN A 1 103 ? 16.483 -2.810 2.100 1.00 95.19 103 GLN A CA 1
ATOM 831 C C . GLN A 1 103 ? 16.541 -4.338 1.963 1.00 95.19 103 GLN A C 1
ATOM 833 O O . GLN A 1 103 ? 17.279 -4.848 1.124 1.00 95.19 103 GLN A O 1
ATOM 838 N N . GLU A 1 104 ? 15.681 -5.067 2.682 1.00 94.88 104 GLU A N 1
ATOM 839 C CA . GLU A 1 104 ? 15.570 -6.527 2.559 1.00 94.88 104 GLU A CA 1
ATOM 840 C C . GLU A 1 104 ? 15.183 -6.960 1.136 1.00 94.88 104 GLU A C 1
ATOM 842 O O . GLU A 1 104 ? 15.660 -7.984 0.642 1.00 94.88 104 GLU A O 1
ATOM 847 N N . TYR A 1 105 ? 14.341 -6.178 0.445 1.00 95.62 105 TYR A N 1
ATOM 848 C CA . TYR A 1 105 ? 14.031 -6.426 -0.962 1.00 95.62 105 TYR A CA 1
ATOM 849 C C . TYR A 1 105 ? 15.289 -6.322 -1.816 1.00 95.62 105 TYR A C 1
ATOM 851 O O . TYR A 1 105 ? 15.571 -7.252 -2.568 1.00 95.62 105 TYR A O 1
ATOM 859 N N . TYR A 1 106 ? 16.049 -5.233 -1.704 1.00 94.88 106 TYR A N 1
ATOM 860 C CA . TYR A 1 106 ? 17.240 -5.024 -2.529 1.00 94.88 106 TYR A CA 1
ATOM 861 C C . TYR A 1 106 ? 18.337 -6.049 -2.238 1.00 94.88 106 TYR A C 1
ATOM 863 O O . TYR A 1 106 ? 18.922 -6.591 -3.176 1.00 94.88 106 TYR A O 1
ATOM 871 N N . ASP A 1 107 ? 18.546 -6.384 -0.967 1.00 93.94 107 ASP A N 1
ATOM 872 C CA . ASP A 1 107 ? 19.538 -7.371 -0.537 1.00 93.94 107 ASP A CA 1
ATOM 873 C C . ASP A 1 107 ? 19.192 -8.789 -1.017 1.00 93.94 107 ASP A C 1
ATOM 875 O O . ASP A 1 107 ? 20.081 -9.606 -1.260 1.00 93.94 107 ASP A O 1
ATOM 879 N N . SER A 1 108 ? 17.902 -9.088 -1.209 1.00 92.69 108 SER A N 1
ATOM 880 C CA . SER A 1 108 ? 17.450 -10.383 -1.735 1.00 92.69 108 SER A CA 1
ATOM 881 C C . SER A 1 108 ? 17.677 -10.561 -3.243 1.00 92.69 108 SER A C 1
ATOM 883 O O . SER A 1 108 ? 17.487 -11.662 -3.772 1.00 92.69 108 SER A O 1
ATOM 885 N N . ARG A 1 109 ? 18.055 -9.499 -3.971 1.00 92.06 109 ARG A N 1
ATOM 886 C CA . ARG A 1 109 ? 18.153 -9.529 -5.437 1.00 92.06 109 ARG A CA 1
ATOM 887 C C . ARG A 1 109 ? 19.532 -9.990 -5.909 1.00 92.06 109 ARG A C 1
ATOM 889 O O . ARG A 1 109 ? 20.547 -9.675 -5.292 1.00 92.06 109 ARG A O 1
ATOM 896 N N . PRO A 1 110 ? 19.612 -10.700 -7.051 1.00 92.12 110 PRO A N 1
ATOM 897 C CA . PRO A 1 110 ? 20.897 -11.054 -7.641 1.00 92.12 110 PRO A CA 1
ATOM 898 C C . PRO A 1 110 ? 21.750 -9.808 -7.913 1.00 92.12 110 PRO A C 1
ATOM 900 O O . PRO A 1 110 ? 21.262 -8.837 -8.492 1.00 92.12 110 PRO A O 1
ATOM 903 N N . ALA A 1 111 ? 23.049 -9.874 -7.607 1.00 84.38 111 ALA A N 1
ATOM 904 C CA . ALA A 1 111 ? 23.981 -8.747 -7.749 1.00 84.38 111 ALA A CA 1
ATOM 905 C C . ALA A 1 111 ? 24.101 -8.172 -9.180 1.00 84.38 111 ALA A C 1
ATOM 907 O O . ALA A 1 111 ? 24.586 -7.061 -9.360 1.00 84.38 111 ALA A O 1
ATOM 908 N N . LYS A 1 112 ? 23.681 -8.922 -10.209 1.00 87.69 112 LYS A N 1
ATOM 909 C CA . LYS A 1 112 ? 23.700 -8.498 -11.622 1.00 87.69 112 LYS A CA 1
ATOM 910 C C . LYS A 1 112 ? 22.358 -7.952 -12.129 1.00 87.69 112 LYS A C 1
ATOM 912 O O . LYS A 1 112 ? 22.189 -7.805 -13.335 1.00 87.69 112 LYS A O 1
ATOM 917 N N . THR A 1 113 ? 21.396 -7.694 -11.247 1.00 90.00 113 THR A N 1
ATOM 918 C CA . THR A 1 113 ? 20.095 -7.140 -11.651 1.00 90.00 113 THR A CA 1
ATOM 919 C C . THR A 1 113 ? 20.256 -5.679 -12.066 1.00 90.00 113 THR A C 1
ATOM 921 O O . THR A 1 113 ? 20.892 -4.900 -11.356 1.00 90.00 113 THR A O 1
ATOM 924 N N . TYR A 1 114 ? 19.689 -5.288 -13.209 1.00 92.12 114 TYR A N 1
ATOM 925 C CA . TYR A 1 114 ? 19.736 -3.897 -13.655 1.00 92.12 114 TYR A CA 1
ATOM 926 C C . TYR A 1 114 ? 18.913 -2.995 -12.731 1.00 92.12 114 TYR A C 1
ATOM 928 O O . TYR A 1 114 ? 17.844 -3.379 -12.260 1.00 92.12 114 TYR A O 1
ATOM 936 N N . ALA A 1 115 ? 19.381 -1.761 -12.526 1.00 91.06 115 ALA A N 1
ATOM 937 C CA . ALA A 1 115 ? 18.737 -0.805 -11.624 1.00 91.06 115 ALA A CA 1
ATOM 938 C C . ALA A 1 115 ? 17.262 -0.545 -11.969 1.00 91.06 115 ALA A C 1
ATOM 940 O O . ALA A 1 115 ? 16.436 -0.425 -11.074 1.00 91.06 115 ALA A O 1
ATOM 941 N N . ASN A 1 116 ? 16.918 -0.498 -13.260 1.00 93.25 116 ASN A N 1
ATOM 942 C CA . ASN A 1 116 ? 15.530 -0.339 -13.684 1.00 93.25 116 ASN A CA 1
ATOM 943 C C . ASN A 1 116 ? 14.678 -1.558 -13.296 1.00 93.25 116 ASN A C 1
ATOM 945 O O . ASN A 1 116 ? 13.585 -1.388 -12.772 1.00 93.25 116 ASN A O 1
ATOM 949 N N . ASP A 1 117 ? 15.191 -2.773 -13.490 1.00 92.81 117 ASP A N 1
ATOM 950 C CA . ASP A 1 117 ? 14.459 -4.020 -13.226 1.00 92.81 117 ASP A CA 1
ATOM 951 C C . ASP A 1 117 ? 14.220 -4.253 -11.731 1.00 92.81 117 ASP A C 1
ATOM 953 O O . ASP A 1 117 ? 13.211 -4.844 -11.348 1.00 92.81 117 ASP A O 1
ATOM 957 N N . LEU A 1 118 ? 15.104 -3.731 -10.871 1.00 94.94 118 LEU A N 1
ATOM 958 C CA . LEU A 1 118 ? 14.875 -3.700 -9.424 1.00 94.94 118 LEU A CA 1
ATOM 959 C C . LEU A 1 118 ? 13.594 -2.945 -9.062 1.00 94.94 118 LEU A C 1
ATOM 961 O O . LEU A 1 118 ? 12.982 -3.250 -8.044 1.00 94.94 118 LEU A O 1
ATOM 965 N N . LEU A 1 119 ? 13.171 -1.991 -9.889 1.00 95.62 119 LEU A N 1
ATOM 966 C CA . LEU A 1 119 ? 11.988 -1.174 -9.651 1.00 95.62 119 LEU A CA 1
ATOM 967 C C . LEU A 1 119 ? 10.732 -1.738 -10.326 1.00 95.62 119 LEU A C 1
ATOM 969 O O . LEU A 1 119 ? 9.705 -1.063 -10.333 1.00 95.62 119 LEU A O 1
ATOM 973 N N . ASP A 1 120 ? 10.772 -2.951 -10.885 1.00 94.50 120 ASP A N 1
ATOM 974 C CA . ASP A 1 120 ? 9.583 -3.566 -11.474 1.00 94.50 120 ASP A CA 1
ATOM 975 C C . ASP A 1 120 ? 8.516 -3.833 -10.382 1.00 94.50 120 ASP A C 1
ATOM 977 O O . ASP A 1 120 ? 8.735 -4.653 -9.479 1.00 94.50 120 ASP A O 1
ATOM 981 N N . PRO A 1 121 ? 7.326 -3.202 -10.453 1.00 93.62 121 PRO A N 1
ATOM 982 C CA . PRO A 1 121 ? 6.260 -3.374 -9.465 1.00 93.62 121 PRO A CA 1
ATOM 983 C C . PRO A 1 121 ? 5.765 -4.814 -9.351 1.00 93.62 121 PRO A C 1
ATOM 985 O O . PRO A 1 121 ? 5.258 -5.214 -8.302 1.00 93.62 121 PRO A O 1
ATOM 988 N N . ARG A 1 122 ? 5.918 -5.625 -10.400 1.00 93.94 122 ARG A N 1
ATOM 989 C CA . ARG A 1 122 ? 5.552 -7.044 -10.372 1.00 93.94 122 ARG A CA 1
ATOM 990 C C . ARG A 1 122 ? 6.534 -7.825 -9.506 1.00 93.94 122 ARG A C 1
ATOM 992 O O . ARG A 1 122 ? 6.092 -8.621 -8.679 1.00 93.94 122 ARG A O 1
ATOM 999 N N . ALA A 1 123 ? 7.834 -7.563 -9.648 1.00 94.25 123 ALA A N 1
ATOM 1000 C CA . ALA A 1 123 ? 8.878 -8.195 -8.843 1.00 94.25 123 ALA A CA 1
ATOM 1001 C C . ALA A 1 123 ? 8.770 -7.796 -7.364 1.00 94.25 123 ALA A C 1
ATOM 1003 O O . ALA A 1 123 ? 8.862 -8.659 -6.486 1.00 94.25 123 ALA A O 1
ATOM 1004 N N . ILE A 1 124 ? 8.500 -6.512 -7.099 1.00 95.25 124 ILE A N 1
ATOM 1005 C CA . ILE A 1 124 ? 8.228 -5.980 -5.755 1.00 95.25 124 ILE A CA 1
ATOM 1006 C C . ILE A 1 124 ? 7.004 -6.660 -5.146 1.00 95.25 124 ILE A C 1
ATOM 1008 O O . ILE A 1 124 ? 7.072 -7.152 -4.021 1.00 95.25 124 ILE A O 1
ATOM 1012 N N . ARG A 1 125 ? 5.903 -6.773 -5.898 1.00 93.62 125 ARG A N 1
ATOM 1013 C CA . ARG A 1 125 ? 4.682 -7.436 -5.427 1.00 93.62 125 ARG A CA 1
ATOM 1014 C C . ARG A 1 125 ? 4.908 -8.903 -5.070 1.00 93.62 125 ARG A C 1
ATOM 1016 O O . ARG A 1 125 ? 4.419 -9.316 -4.021 1.00 93.62 125 ARG A O 1
ATOM 1023 N N . VAL A 1 126 ? 5.602 -9.668 -5.919 1.00 93.88 126 VAL A N 1
ATOM 1024 C CA . VAL A 1 126 ? 5.891 -11.094 -5.666 1.00 93.88 126 VAL A CA 1
ATOM 1025 C C . VAL A 1 126 ? 6.694 -11.243 -4.380 1.00 93.88 126 VAL A C 1
ATOM 1027 O O . VAL A 1 126 ? 6.239 -11.914 -3.459 1.00 93.88 126 VAL A O 1
ATOM 1030 N N . TRP A 1 127 ? 7.808 -10.520 -4.255 1.00 94.81 127 TRP A N 1
ATOM 1031 C CA . TRP A 1 127 ? 8.606 -10.554 -3.029 1.00 94.81 127 TRP A CA 1
ATOM 1032 C C . TRP A 1 127 ? 7.791 -10.137 -1.804 1.00 94.81 127 TRP A C 1
ATOM 1034 O O . TRP A 1 127 ? 7.812 -10.810 -0.783 1.00 94.81 127 TRP A O 1
ATOM 1044 N N . ALA A 1 128 ? 7.005 -9.065 -1.895 1.00 92.00 128 ALA A N 1
ATOM 1045 C CA . ALA A 1 128 ? 6.214 -8.601 -0.764 1.00 92.00 128 ALA A CA 1
ATOM 1046 C C . ALA A 1 128 ? 5.115 -9.605 -0.368 1.00 92.00 128 ALA A C 1
ATOM 1048 O O . ALA A 1 128 ? 4.618 -9.547 0.755 1.00 92.00 128 ALA A O 1
ATOM 1049 N N . GLN A 1 129 ? 4.670 -10.476 -1.280 1.00 90.06 129 GLN A N 1
ATOM 1050 C CA . GLN A 1 129 ? 3.735 -11.565 -0.981 1.00 90.06 129 GLN A CA 1
ATOM 1051 C C . GLN A 1 129 ? 4.440 -12.747 -0.310 1.00 90.06 129 GLN A C 1
ATOM 1053 O O . GLN A 1 129 ? 3.902 -13.290 0.649 1.00 90.06 129 GLN A O 1
ATOM 1058 N N . GLU A 1 130 ? 5.634 -13.107 -0.776 1.00 89.44 130 GLU A N 1
ATOM 1059 C CA . GLU A 1 130 ? 6.450 -14.203 -0.233 1.00 89.44 130 GLU A CA 1
ATOM 1060 C C . GLU A 1 130 ? 7.012 -13.874 1.156 1.00 89.44 130 GLU A C 1
ATOM 1062 O O . GLU A 1 130 ? 6.968 -14.697 2.067 1.00 89.44 130 GLU A O 1
ATOM 1067 N N . THR A 1 131 ? 7.484 -12.641 1.334 1.00 84.25 131 THR A N 1
ATOM 1068 C CA . THR A 1 131 ? 8.044 -12.113 2.586 1.00 84.25 131 THR A CA 1
ATOM 1069 C C . THR A 1 131 ? 6.954 -11.629 3.536 1.00 84.25 131 THR A C 1
ATOM 1071 O O . THR A 1 131 ? 7.235 -11.227 4.668 1.00 84.25 131 THR A O 1
ATOM 1074 N N . ARG A 1 132 ? 5.678 -11.654 3.115 1.00 75.31 132 ARG A N 1
ATOM 1075 C CA . ARG A 1 132 ? 4.588 -11.427 4.059 1.00 75.31 132 ARG A CA 1
ATOM 1076 C C . ARG A 1 132 ? 4.724 -12.533 5.099 1.00 75.31 132 ARG A C 1
ATOM 1078 O O . ARG A 1 132 ? 4.638 -13.702 4.715 1.00 75.31 132 ARG A O 1
ATOM 1085 N N . PRO A 1 133 ? 4.947 -12.207 6.389 1.00 62.03 133 PRO A N 1
ATOM 1086 C CA . PRO A 1 133 ? 4.888 -13.237 7.403 1.00 62.03 133 PRO A CA 1
ATOM 1087 C C . PRO A 1 133 ? 3.561 -13.928 7.164 1.00 62.03 133 PRO A C 1
ATOM 1089 O O . PRO A 1 133 ? 2.541 -13.237 7.025 1.00 62.03 133 PRO A O 1
ATOM 1092 N N . SER A 1 134 ? 3.601 -15.261 7.012 1.00 52.62 134 SER A N 1
ATOM 1093 C CA . SER A 1 134 ? 2.388 -16.067 7.029 1.00 52.62 134 SER A CA 1
ATOM 1094 C C . SER A 1 134 ? 1.568 -15.425 8.123 1.00 52.62 134 SER A C 1
ATOM 1096 O O . SER A 1 134 ? 2.054 -15.340 9.257 1.00 52.62 134 SER A O 1
ATOM 1098 N N . GLN A 1 135 ? 0.398 -14.879 7.802 1.00 47.28 135 GLN A N 1
ATOM 1099 C CA . GLN A 1 135 ? -0.567 -14.669 8.850 1.00 47.28 135 GLN A CA 1
ATOM 1100 C C . GLN A 1 135 ? -0.844 -16.103 9.312 1.00 47.28 135 GLN A C 1
ATOM 1102 O O . GLN A 1 135 ? -1.800 -16.738 8.886 1.00 47.28 135 GLN A O 1
ATOM 1107 N N . ARG A 1 136 ? 0.022 -16.638 10.202 1.00 40.78 136 ARG A N 1
ATOM 1108 C CA . ARG A 1 136 ? -0.425 -17.296 11.411 1.00 40.78 136 ARG A CA 1
ATOM 1109 C C . ARG A 1 136 ? -1.602 -16.434 11.741 1.00 40.78 136 ARG A C 1
ATOM 1111 O O . ARG A 1 136 ? -1.418 -15.242 11.986 1.00 40.78 136 ARG A O 1
ATOM 1118 N N . THR A 1 137 ? -2.783 -16.990 11.534 1.00 41.44 137 THR A N 1
ATOM 1119 C CA . THR A 1 137 ? -3.995 -16.475 12.113 1.00 41.44 137 THR A CA 1
ATOM 1120 C C . THR A 1 137 ? -3.572 -16.286 13.556 1.00 41.44 137 THR A C 1
ATOM 1122 O O . THR A 1 137 ? -3.464 -17.255 14.309 1.00 41.44 137 THR A O 1
ATOM 1125 N N . LEU A 1 138 ? -3.126 -15.073 13.905 1.00 43.31 138 LEU A N 1
ATOM 1126 C CA . L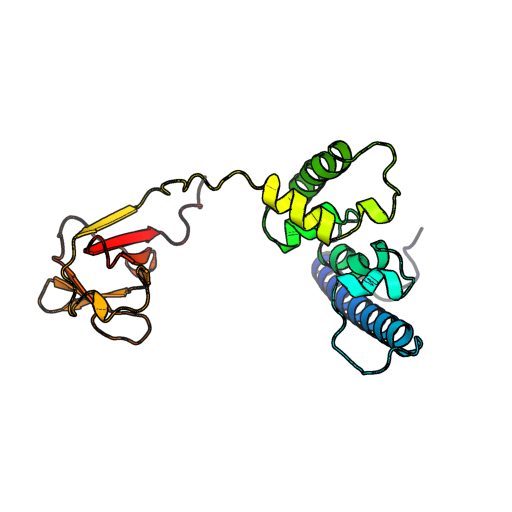EU A 1 138 ? -3.067 -14.659 15.276 1.00 43.31 138 LEU A CA 1
ATOM 1127 C C . LEU A 1 138 ? -4.512 -14.944 15.627 1.00 43.31 138 LEU A C 1
ATOM 1129 O O . LEU A 1 138 ? -5.426 -14.421 14.982 1.00 43.31 138 LEU A O 1
ATOM 1133 N N . ARG A 1 139 ? -4.735 -15.953 16.468 1.00 47.09 139 ARG A N 1
ATOM 1134 C CA . ARG A 1 139 ? -6.021 -16.071 17.128 1.00 47.09 139 ARG A CA 1
ATOM 1135 C C . ARG A 1 139 ? -6.057 -14.799 17.953 1.00 47.09 139 ARG A C 1
ATOM 1137 O O . ARG A 1 139 ? -5.506 -14.758 19.047 1.00 47.09 139 ARG A O 1
ATOM 1144 N N . GLU A 1 140 ? -6.498 -13.729 17.302 1.00 50.53 140 GLU A N 1
ATOM 1145 C CA . GLU A 1 140 ? -6.651 -12.422 17.892 1.00 50.53 140 GLU A CA 1
ATOM 1146 C C . GLU A 1 140 ? -7.579 -12.660 19.076 1.00 50.53 140 GLU A C 1
ATOM 1148 O O . GLU A 1 140 ? -8.554 -13.409 18.920 1.00 50.53 140 GLU A O 1
ATOM 1153 N N . PRO A 1 141 ? -7.221 -12.159 20.267 1.00 55.50 141 PRO A N 1
ATOM 1154 C CA . PRO A 1 141 ? -8.007 -12.404 21.460 1.00 55.50 141 PRO A CA 1
ATOM 1155 C C . PRO A 1 141 ? -9.452 -12.010 21.162 1.00 55.50 141 PRO A C 1
ATOM 1157 O O . PRO A 1 141 ? -9.734 -10.902 20.713 1.00 55.50 141 PRO A O 1
ATOM 1160 N N . VAL A 1 142 ? -10.348 -12.982 21.298 1.00 61.06 142 VAL A N 1
ATOM 1161 C CA . VAL A 1 142 ? -11.774 -12.751 21.145 1.00 61.06 142 VAL A CA 1
ATOM 1162 C C . VAL A 1 142 ? -12.279 -12.341 22.517 1.00 61.06 142 VAL A C 1
ATOM 1164 O O . VAL A 1 142 ? -12.256 -13.145 23.447 1.00 61.06 142 VAL A O 1
ATOM 1167 N N . ASP A 1 143 ? -12.706 -11.088 22.638 1.00 74.00 143 ASP A N 1
ATOM 1168 C CA . ASP A 1 143 ? -13.180 -10.511 23.899 1.00 74.00 143 ASP A CA 1
ATOM 1169 C C . ASP A 1 143 ? -14.536 -11.103 24.321 1.00 74.00 143 ASP A C 1
ATOM 1171 O O . ASP A 1 143 ? -14.881 -11.145 25.501 1.00 74.00 143 ASP A O 1
ATOM 1175 N N . PHE A 1 144 ? -15.310 -11.589 23.347 1.00 83.06 144 PHE A N 1
ATOM 1176 C CA . PHE A 1 144 ? -16.616 -12.196 23.565 1.00 83.06 144 PHE A CA 1
ATOM 1177 C C . PHE A 1 144 ? -16.841 -13.391 22.645 1.00 83.06 144 PHE A C 1
ATOM 1179 O O . PHE A 1 144 ? -16.806 -13.251 21.424 1.00 83.06 144 PHE A O 1
ATOM 1186 N N . GLU A 1 145 ? -17.171 -14.547 23.215 1.00 88.62 145 GLU A N 1
ATOM 1187 C CA . GLU A 1 145 ? -17.645 -15.703 22.458 1.00 88.62 145 GLU A CA 1
ATOM 1188 C C . GLU A 1 145 ? -18.962 -16.221 23.020 1.00 88.62 145 GLU A C 1
ATOM 1190 O O . GLU A 1 145 ? -19.109 -16.413 24.227 1.00 88.62 145 GLU A O 1
ATOM 1195 N N . GLN A 1 146 ? -19.911 -16.512 22.131 1.00 88.44 146 GLN A N 1
ATOM 1196 C CA . GLN A 1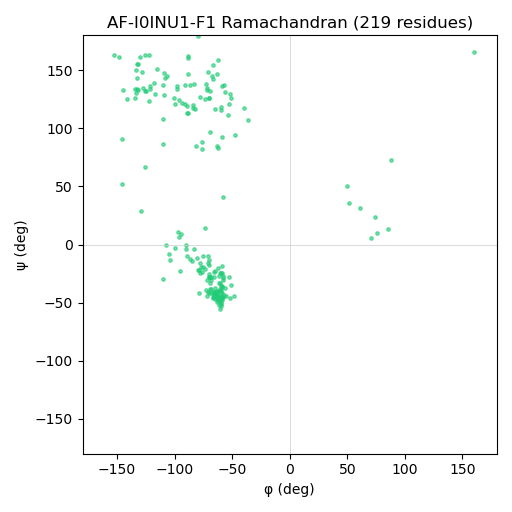 146 ? -21.168 -17.138 22.513 1.00 88.44 146 GLN A CA 1
ATOM 1197 C C . GLN A 1 146 ? -21.662 -18.100 21.433 1.00 88.44 146 GLN A C 1
ATOM 1199 O O . GLN A 1 146 ? -21.719 -17.764 20.250 1.00 88.44 146 GLN A O 1
ATOM 1204 N N . LEU A 1 147 ? -22.069 -19.300 21.853 1.00 91.50 147 LEU A N 1
ATOM 1205 C CA . LEU A 1 147 ? -22.814 -20.221 20.999 1.00 91.50 147 LEU A CA 1
ATOM 1206 C C . LEU A 1 147 ? -24.239 -19.710 20.793 1.00 91.50 147 LEU A C 1
ATOM 1208 O O . LEU A 1 147 ? -24.916 -19.310 21.740 1.00 91.50 147 LEU A O 1
ATOM 1212 N N . VAL A 1 148 ? -24.697 -19.758 19.549 1.00 93.25 148 VAL A N 1
ATOM 1213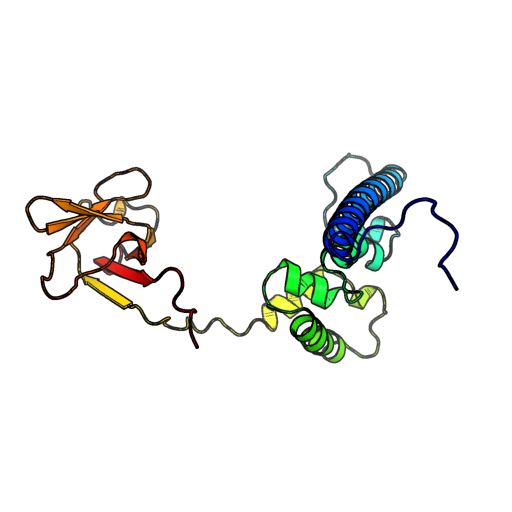 C CA . VAL A 1 148 ? -26.003 -19.247 19.139 1.00 93.25 148 VAL A CA 1
ATOM 1214 C C . VAL A 1 148 ? -26.757 -20.289 18.328 1.00 93.25 148 VAL A C 1
ATOM 1216 O O . VAL A 1 148 ? -26.182 -21.216 17.765 1.00 93.25 148 VAL A O 1
ATOM 1219 N N . ARG A 1 149 ? -28.070 -20.123 18.225 1.00 94.06 149 ARG A N 1
ATOM 1220 C CA . ARG A 1 149 ? -28.914 -20.910 17.329 1.00 94.06 149 ARG A CA 1
ATOM 1221 C C . ARG A 1 149 ? -29.212 -20.100 16.076 1.00 94.06 149 ARG A C 1
ATOM 1223 O O . ARG A 1 149 ? -29.726 -18.992 16.189 1.00 94.06 149 ARG A O 1
ATOM 1230 N N . LEU A 1 150 ? -28.937 -20.653 14.897 1.00 94.06 150 LEU A N 1
ATOM 1231 C CA . LEU A 1 150 ? -29.310 -20.012 13.634 1.00 94.06 150 LEU A CA 1
ATOM 1232 C C . LEU A 1 150 ? -30.832 -19.962 13.481 1.00 94.06 150 LEU A C 1
ATOM 1234 O O . LEU A 1 150 ? -31.537 -20.906 13.846 1.00 94.06 150 LEU A O 1
ATOM 1238 N N . THR A 1 151 ? -31.330 -18.866 12.916 1.00 93.12 151 THR A N 1
ATOM 1239 C CA . THR A 1 151 ? -32.759 -18.698 12.610 1.00 93.12 151 THR A CA 1
ATOM 1240 C C . THR A 1 151 ? -33.154 -19.460 11.341 1.00 93.12 151 THR A C 1
ATOM 1242 O O . THR A 1 151 ? -34.317 -19.823 11.175 1.00 93.12 151 THR A O 1
ATOM 1245 N N . ARG A 1 152 ? -32.190 -19.716 10.449 1.00 89.31 152 ARG A N 1
ATOM 1246 C CA . ARG A 1 152 ? -32.363 -20.426 9.175 1.00 89.31 152 ARG A CA 1
ATOM 1247 C C . ARG A 1 152 ? -31.384 -21.594 9.066 1.00 89.31 152 ARG A C 1
ATOM 1249 O O . ARG A 1 152 ? -30.398 -21.658 9.799 1.00 89.31 152 ARG A O 1
ATOM 1256 N N . GLU A 1 153 ? -31.653 -22.509 8.142 1.00 88.88 153 GLU A N 1
ATOM 1257 C CA . GLU A 1 153 ? -30.738 -23.608 7.822 1.00 88.88 153 GLU A CA 1
ATOM 1258 C C . GLU A 1 153 ? -29.414 -23.080 7.251 1.00 88.88 153 GLU A C 1
ATOM 1260 O O . GLU A 1 153 ? -29.380 -22.048 6.577 1.00 88.88 153 GLU A O 1
ATOM 1265 N N . ARG A 1 154 ? -28.313 -23.785 7.538 1.00 87.12 154 ARG A N 1
ATOM 1266 C CA . ARG A 1 154 ? -26.947 -23.343 7.197 1.00 87.12 154 ARG A CA 1
ATOM 1267 C C . ARG A 1 154 ? -26.756 -23.126 5.697 1.00 87.12 154 ARG A C 1
ATOM 1269 O O . ARG A 1 154 ? -26.111 -22.159 5.308 1.00 87.12 154 ARG A O 1
ATOM 1276 N N . ASP A 1 155 ? -27.377 -23.968 4.880 1.00 86.31 155 ASP A N 1
ATOM 1277 C CA . ASP A 1 155 ? -27.195 -23.995 3.425 1.00 86.31 155 ASP A CA 1
ATOM 1278 C C . ASP A 1 155 ? -27.795 -22.767 2.717 1.00 86.31 155 ASP A C 1
ATOM 1280 O O . ASP A 1 155 ? -27.495 -22.496 1.556 1.00 86.31 155 ASP A O 1
ATOM 1284 N N . ILE A 1 156 ? -28.616 -21.983 3.425 1.00 86.19 156 ILE A N 1
ATOM 1285 C CA . ILE A 1 156 ? -29.193 -20.732 2.918 1.00 86.19 156 ILE A CA 1
ATOM 1286 C C . ILE A 1 156 ? -28.153 -19.597 2.931 1.00 86.19 156 ILE A C 1
ATOM 1288 O O . ILE A 1 156 ? -28.271 -18.627 2.177 1.00 86.19 156 ILE A O 1
ATOM 1292 N N . TYR A 1 157 ? -27.117 -19.692 3.769 1.00 84.12 157 TYR A N 1
ATOM 1293 C CA . TYR A 1 157 ? -26.103 -18.651 3.889 1.00 84.12 157 TYR A CA 1
ATOM 1294 C C . TYR A 1 157 ? -25.025 -18.814 2.815 1.00 84.12 157 TYR A C 1
ATOM 1296 O O . TYR A 1 157 ? -24.298 -19.800 2.771 1.00 84.12 157 TYR A O 1
ATOM 1304 N N . ARG A 1 158 ? -24.862 -17.788 1.972 1.00 84.00 158 ARG A N 1
ATOM 1305 C CA . ARG A 1 158 ? -23.805 -17.756 0.944 1.00 84.00 158 ARG A CA 1
ATOM 1306 C C . ARG A 1 158 ? -22.395 -17.643 1.536 1.00 84.00 158 ARG A C 1
ATOM 1308 O O . ARG A 1 158 ? -21.427 -18.069 0.912 1.00 84.00 158 ARG A O 1
ATOM 1315 N N . TYR A 1 159 ? -22.279 -17.032 2.713 1.00 83.06 159 TYR A N 1
ATOM 1316 C CA . TYR A 1 159 ? -21.012 -16.774 3.388 1.00 83.06 159 TYR A CA 1
ATOM 1317 C C . TYR A 1 159 ? -20.969 -17.513 4.723 1.00 83.06 159 TYR A C 1
ATOM 1319 O O . TYR A 1 159 ? -21.948 -17.525 5.462 1.00 83.06 159 TYR A O 1
ATOM 1327 N N . HIS A 1 160 ? -19.810 -18.088 5.043 1.00 86.88 160 HIS A N 1
ATOM 1328 C CA . HIS A 1 160 ? -19.596 -18.821 6.294 1.00 86.88 160 HIS A CA 1
ATOM 1329 C C . HIS A 1 160 ? -19.407 -17.883 7.496 1.00 86.88 160 HIS A C 1
ATOM 1331 O O . HIS A 1 160 ? -19.578 -18.307 8.636 1.00 86.88 160 HIS A O 1
ATOM 1337 N N . GLN A 1 161 ? -19.070 -16.616 7.235 1.00 91.38 161 GLN A N 1
ATOM 1338 C CA . GLN A 1 161 ? -18.936 -15.555 8.227 1.00 91.38 161 GLN A CA 1
ATOM 1339 C C . GLN A 1 161 ? -19.812 -14.365 7.843 1.00 91.38 161 GLN A C 1
ATOM 1341 O O . GLN A 1 161 ? -19.788 -13.916 6.695 1.00 91.38 161 GLN A O 1
ATOM 1346 N N . VAL A 1 162 ? -20.583 -13.862 8.804 1.00 90.56 162 VAL A N 1
ATOM 1347 C CA . VAL A 1 162 ? -21.529 -12.759 8.603 1.00 90.56 162 VAL A CA 1
ATOM 1348 C C . VAL A 1 162 ? -21.369 -11.747 9.729 1.00 90.56 162 VAL A C 1
ATOM 1350 O O . VAL A 1 162 ? -21.394 -12.118 10.898 1.00 90.56 162 VAL A O 1
ATOM 1353 N N . TYR A 1 163 ? -21.230 -10.467 9.392 1.00 92.69 163 TYR A N 1
ATOM 1354 C CA . TYR A 1 163 ? -21.265 -9.398 10.389 1.00 92.69 163 TYR A CA 1
ATOM 1355 C C . TYR A 1 163 ? -22.670 -9.244 10.952 1.00 92.69 163 TYR A C 1
ATOM 1357 O O . TYR A 1 163 ? -23.635 -9.172 10.187 1.00 92.69 163 TYR A O 1
ATOM 1365 N N . VAL A 1 164 ? -22.761 -9.170 12.275 1.00 92.81 164 VAL A N 1
ATOM 1366 C CA . VAL A 1 164 ? -24.035 -9.111 12.984 1.00 92.81 164 VAL A CA 1
ATOM 1367 C C . VAL A 1 164 ? -24.051 -8.014 14.034 1.00 92.81 164 VAL A C 1
ATOM 1369 O O . VAL A 1 164 ? -23.016 -7.617 14.563 1.00 92.81 164 VAL A O 1
ATOM 1372 N N . THR A 1 165 ? -25.246 -7.544 14.363 1.00 91.94 165 THR A N 1
ATOM 1373 C CA . THR A 1 165 ? -25.487 -6.610 15.462 1.00 91.94 165 THR A CA 1
ATOM 1374 C C . THR A 1 165 ? -26.467 -7.251 16.442 1.00 91.94 165 THR A C 1
ATOM 1376 O O . THR A 1 165 ? -27.459 -7.839 16.002 1.00 91.94 165 THR A O 1
ATOM 1379 N N . PRO A 1 166 ? -26.208 -7.197 17.757 1.00 91.12 166 PRO A N 1
ATOM 1380 C CA . PRO A 1 166 ? -27.126 -7.750 18.735 1.00 91.12 166 PRO A CA 1
ATOM 1381 C C . PRO A 1 166 ? -28.244 -6.756 19.063 1.00 91.12 166 PRO A C 1
ATOM 1383 O O . PRO A 1 166 ? -28.006 -5.568 19.273 1.00 91.12 166 PRO A O 1
ATOM 1386 N N . ILE A 1 167 ? -29.467 -7.265 19.171 1.00 90.12 167 ILE A N 1
ATOM 1387 C CA . ILE A 1 167 ? -30.637 -6.560 19.697 1.00 90.12 167 ILE A CA 1
ATOM 1388 C C . ILE A 1 167 ? -31.301 -7.408 20.784 1.00 90.12 167 ILE A C 1
ATOM 1390 O O . ILE A 1 167 ? -31.269 -8.640 20.735 1.00 90.12 167 ILE A O 1
ATOM 1394 N N . VAL A 1 168 ? -31.908 -6.760 21.777 1.00 89.00 168 VAL A N 1
ATOM 1395 C CA . VAL A 1 168 ? -32.607 -7.456 22.865 1.00 89.00 168 VAL A CA 1
ATOM 1396 C C . VAL A 1 168 ? -34.064 -7.677 22.474 1.00 89.00 168 VAL A C 1
ATOM 1398 O O . VAL A 1 168 ? -34.808 -6.721 22.267 1.00 89.00 168 VAL A O 1
ATOM 1401 N N . VAL A 1 169 ? -34.485 -8.940 22.402 1.00 87.25 169 VAL A N 1
ATOM 1402 C CA . VAL A 1 169 ? -35.870 -9.334 22.108 1.00 87.25 169 VAL A CA 1
ATOM 1403 C C . VAL A 1 169 ? -36.286 -10.423 23.092 1.00 87.25 169 VAL A C 1
ATOM 1405 O O . VAL A 1 169 ? -35.611 -11.442 23.208 1.00 87.25 169 VAL A O 1
ATOM 1408 N N . ASN A 1 170 ? -37.401 -10.226 23.804 1.00 82.25 170 ASN A N 1
ATOM 1409 C CA . ASN A 1 170 ? -37.939 -11.182 24.786 1.00 82.25 170 ASN A CA 1
ATOM 1410 C C . ASN A 1 170 ? -36.915 -11.652 25.844 1.00 82.25 170 ASN A C 1
ATOM 1412 O O . ASN A 1 170 ? -36.925 -12.815 26.240 1.00 82.25 170 ASN A O 1
ATOM 1416 N N . GLY A 1 171 ? -36.005 -10.770 26.274 1.00 81.62 171 GLY A N 1
ATOM 1417 C CA . GLY A 1 171 ? -34.968 -11.101 27.262 1.00 81.62 171 GLY A CA 1
ATOM 1418 C C . GLY A 1 171 ? -33.798 -11.939 26.724 1.00 81.62 171 GLY A C 1
ATOM 1419 O O . GLY A 1 171 ? -32.977 -12.404 27.507 1.00 81.62 171 GLY A O 1
ATOM 1420 N N . GLY A 1 172 ? -33.703 -12.129 25.403 1.00 85.44 172 GLY A N 1
ATOM 1421 C CA . GLY A 1 172 ? -32.595 -12.803 24.725 1.00 85.44 172 GLY A CA 1
ATOM 1422 C C . GLY A 1 172 ? -31.921 -11.913 23.678 1.00 85.44 172 GLY A C 1
ATOM 1423 O O . GLY A 1 172 ? -32.496 -10.923 23.219 1.00 85.44 172 GLY A O 1
ATOM 1424 N N . TRP A 1 173 ? -30.712 -12.289 23.263 1.00 89.44 173 TRP A N 1
ATOM 1425 C CA . TRP A 1 173 ? -30.047 -11.682 22.118 1.00 89.44 173 TRP A CA 1
ATOM 1426 C C . TRP A 1 173 ? -30.638 -12.236 20.825 1.00 89.44 173 TRP A C 1
ATOM 1428 O O . TRP A 1 173 ? -30.675 -13.449 20.603 1.00 89.44 173 TRP A O 1
ATOM 1438 N N . THR A 1 174 ? -31.058 -11.340 19.943 1.00 93.62 174 THR A N 1
ATOM 1439 C CA . THR A 1 174 ? -31.280 -11.634 18.528 1.00 93.62 174 THR A CA 1
ATOM 1440 C C . THR A 1 174 ? -30.192 -10.931 17.731 1.00 93.62 174 THR A C 1
ATOM 1442 O O . THR A 1 174 ? -29.929 -9.751 17.930 1.00 93.62 174 THR A O 1
ATOM 1445 N N . TRP A 1 175 ? -29.522 -11.675 16.863 1.00 93.31 175 TRP A N 1
ATOM 1446 C CA . TRP A 1 175 ? -28.440 -11.191 16.020 1.00 93.31 175 TRP A CA 1
ATOM 1447 C C . TRP A 1 175 ? -28.996 -10.914 14.633 1.00 93.31 175 TRP A C 1
ATOM 1449 O O . TRP A 1 175 ? -29.522 -11.830 13.991 1.00 93.31 175 TRP A O 1
ATOM 1459 N N . ILE A 1 176 ? -28.874 -9.667 14.189 1.00 94.25 176 ILE A N 1
ATOM 1460 C CA . ILE A 1 176 ? -29.332 -9.212 12.875 1.00 94.25 176 ILE A CA 1
ATOM 1461 C C . ILE A 1 176 ? -28.144 -8.968 11.950 1.00 94.25 176 ILE A C 1
ATOM 1463 O O . ILE A 1 176 ? -27.087 -8.538 12.407 1.00 94.25 176 ILE A O 1
ATOM 1467 N N . ASP A 1 177 ? -28.296 -9.255 10.660 1.00 91.75 177 ASP A N 1
ATOM 1468 C CA . ASP A 1 177 ? -27.287 -8.915 9.653 1.00 91.75 177 ASP A CA 1
ATOM 1469 C C . ASP A 1 177 ? -27.357 -7.433 9.232 1.00 91.75 177 ASP A C 1
ATOM 1471 O O . ASP A 1 177 ? -28.210 -6.666 9.683 1.00 91.75 177 ASP A O 1
ATOM 1475 N N . LYS A 1 178 ? -26.472 -7.017 8.315 1.00 87.06 178 LYS A N 1
ATOM 1476 C CA . LYS A 1 178 ? -26.453 -5.643 7.773 1.00 87.06 178 LYS A CA 1
ATOM 1477 C C . LYS A 1 178 ? -27.730 -5.249 7.017 1.00 87.06 178 LYS A C 1
ATOM 1479 O O . LYS A 1 178 ? -27.958 -4.061 6.818 1.00 87.06 178 LYS A O 1
ATOM 1484 N N . ALA A 1 179 ? -28.525 -6.219 6.565 1.00 87.62 179 ALA A N 1
ATOM 1485 C CA . ALA A 1 179 ? -29.805 -5.982 5.905 1.00 87.62 179 ALA A CA 1
ATOM 1486 C C . ALA A 1 179 ? -30.980 -5.942 6.903 1.00 87.62 179 ALA A C 1
ATOM 1488 O O . ALA A 1 179 ? -32.106 -5.654 6.501 1.00 87.62 179 ALA A O 1
ATOM 1489 N N . GLY A 1 180 ? -30.724 -6.191 8.192 1.00 88.50 180 GLY A N 1
ATOM 1490 C CA . GLY A 1 180 ? -31.719 -6.173 9.259 1.00 88.50 180 GLY A CA 1
ATOM 1491 C C . GLY A 1 180 ? -32.481 -7.488 9.427 1.00 88.50 180 GLY A C 1
ATOM 1492 O O . GLY A 1 180 ? -33.505 -7.501 10.106 1.00 88.50 180 GLY A O 1
ATOM 1493 N N . TYR A 1 181 ? -32.025 -8.590 8.824 1.00 90.44 181 TYR A N 1
ATOM 1494 C CA . TYR A 1 181 ? -32.660 -9.895 9.006 1.00 90.44 181 TYR A CA 1
ATOM 1495 C C . TYR A 1 181 ? -32.113 -10.622 10.233 1.00 90.44 181 TYR A C 1
ATOM 1497 O O . TYR A 1 181 ? -30.901 -10.712 10.421 1.00 90.44 181 TYR A O 1
ATOM 1505 N N . ASP A 1 182 ? -33.007 -11.239 11.008 1.00 93.56 182 ASP A N 1
ATOM 1506 C CA . ASP A 1 182 ? -32.654 -12.166 12.084 1.00 93.56 182 ASP A CA 1
ATOM 1507 C C . ASP A 1 182 ? -31.870 -13.364 11.534 1.00 93.56 182 ASP A C 1
ATOM 1509 O O . ASP A 1 182 ? -32.411 -14.200 10.800 1.00 93.56 182 ASP A O 1
ATOM 1513 N N . VAL A 1 183 ? -30.614 -13.504 11.950 1.00 93.94 183 VAL A N 1
ATOM 1514 C CA . VAL A 1 183 ? -29.750 -14.612 11.523 1.00 93.94 183 VAL A CA 1
ATOM 1515 C C . VAL A 1 183 ? -29.452 -15.604 12.638 1.00 93.94 183 VAL A C 1
ATOM 1517 O O . VAL A 1 183 ? -29.300 -16.792 12.354 1.00 93.94 183 VAL A O 1
ATOM 1520 N N . ALA A 1 184 ? -29.425 -15.168 13.898 1.00 94.81 184 ALA A N 1
ATOM 1521 C CA . ALA A 1 184 ? -29.224 -16.067 15.029 1.00 94.81 184 ALA A CA 1
ATOM 1522 C C . ALA A 1 184 ? -29.856 -15.547 16.325 1.00 94.81 184 ALA A C 1
ATOM 1524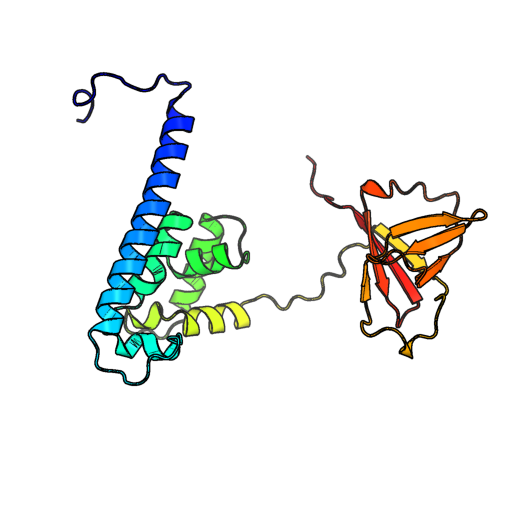 O O . ALA A 1 184 ? -30.158 -14.364 16.455 1.00 94.81 184 ALA A O 1
ATOM 1525 N N . LYS A 1 185 ? -30.032 -16.435 17.306 1.00 94.38 185 LYS A N 1
ATOM 1526 C CA . LYS A 1 185 ? -30.546 -16.121 18.645 1.00 94.38 185 LYS A CA 1
ATOM 1527 C C . LYS A 1 185 ? -29.674 -16.758 19.722 1.00 94.38 185 LYS A C 1
ATOM 1529 O O . LYS A 1 185 ? -29.193 -17.877 19.544 1.00 94.38 185 LYS A O 1
ATOM 1534 N N . GLY A 1 186 ? -29.489 -16.061 20.836 1.00 89.88 186 GLY A N 1
ATOM 1535 C CA . GLY A 1 186 ? -28.696 -16.519 21.976 1.00 89.88 186 GLY A CA 1
ATOM 1536 C C . GLY A 1 186 ? -29.234 -15.986 23.307 1.00 89.88 186 GLY A C 1
ATOM 1537 O O . GLY A 1 186 ? -30.005 -15.025 23.319 1.00 89.88 186 GLY A O 1
ATOM 1538 N N . PRO A 1 187 ? -28.874 -16.606 24.440 1.00 87.25 187 PRO A N 1
ATOM 1539 C CA . PRO A 1 187 ? -29.261 -16.108 25.756 1.00 87.25 187 PRO A CA 1
ATOM 1540 C C . PRO A 1 187 ? -28.498 -14.822 26.107 1.00 87.25 187 PRO A C 1
ATOM 1542 O O . PRO A 1 187 ? -27.341 -14.659 25.721 1.00 87.25 187 PRO A O 1
ATOM 1545 N N . ILE A 1 188 ? -29.112 -13.919 26.873 1.00 80.56 188 ILE A N 1
ATOM 1546 C CA . ILE A 1 188 ? -28.369 -12.839 27.536 1.00 80.56 188 ILE A CA 1
ATOM 1547 C C . ILE A 1 188 ? -27.773 -13.429 28.814 1.00 80.56 188 ILE A C 1
ATOM 1549 O O . ILE A 1 188 ? -28.515 -13.856 29.692 1.00 80.56 188 ILE A O 1
ATOM 1553 N N . ASN A 1 189 ? -26.444 -13.475 28.911 1.00 70.00 189 ASN A N 1
ATOM 1554 C CA . ASN A 1 189 ? -25.777 -13.769 30.178 1.00 70.00 189 ASN A CA 1
ATOM 1555 C C . ASN A 1 189 ? -25.679 -12.464 30.974 1.00 70.00 189 ASN A C 1
ATOM 1557 O O . ASN A 1 189 ? -25.027 -11.524 30.522 1.00 70.00 189 ASN A O 1
ATOM 1561 N N . GLU A 1 190 ? -26.321 -12.408 32.142 1.00 58.44 190 GLU A N 1
ATOM 1562 C CA . GLU A 1 190 ? -26.391 -11.203 32.987 1.00 58.44 190 GLU A CA 1
ATOM 1563 C C . GLU A 1 190 ? -25.009 -10.695 33.441 1.00 58.44 190 GLU A C 1
ATOM 1565 O O . GLU A 1 190 ? -24.835 -9.494 33.651 1.00 58.44 190 GLU A O 1
ATOM 1570 N N . ASP A 1 191 ? -24.010 -11.580 33.497 1.00 54.34 191 ASP A N 1
ATOM 1571 C CA . ASP A 1 191 ? -22.629 -11.251 33.872 1.00 54.34 191 ASP A CA 1
ATOM 1572 C C . ASP A 1 191 ? -21.875 -10.437 32.806 1.00 54.34 191 ASP A C 1
ATOM 1574 O O . ASP A 1 191 ? -20.843 -9.831 33.097 1.00 54.34 191 ASP A O 1
ATOM 1578 N N . VAL A 1 192 ? -22.375 -10.386 31.565 1.00 58.97 192 VAL A N 1
ATOM 1579 C CA . VAL A 1 192 ? -21.685 -9.731 30.447 1.00 58.97 192 VAL A CA 1
ATOM 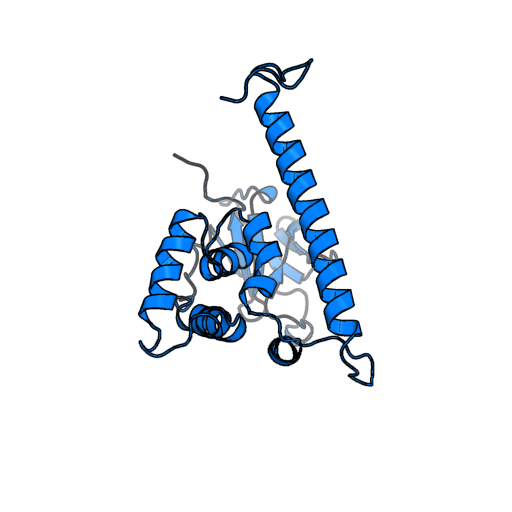1580 C C . VAL A 1 192 ? -22.420 -8.453 30.045 1.00 58.97 192 VAL A C 1
ATOM 1582 O O . VAL A 1 192 ? -23.234 -8.428 29.122 1.00 58.97 192 VAL A O 1
ATOM 1585 N N . ARG A 1 193 ? -22.094 -7.340 30.712 1.00 58.81 193 ARG A N 1
ATOM 1586 C CA . ARG A 1 193 ? -22.465 -5.997 30.234 1.00 58.81 193 ARG A CA 1
ATOM 1587 C C . ARG A 1 193 ? -21.554 -5.594 29.073 1.00 58.81 193 ARG A C 1
ATOM 1589 O O . ARG A 1 193 ? -20.569 -4.888 29.267 1.00 58.81 193 ARG A O 1
ATOM 1596 N N . LEU A 1 194 ? -21.873 -6.053 27.865 1.00 65.88 194 LEU A N 1
ATOM 1597 C CA . LEU A 1 194 ? -21.205 -5.583 26.650 1.00 65.88 194 LEU A CA 1
ATOM 1598 C C . LEU A 1 194 ? -21.690 -4.174 26.316 1.00 65.88 194 LEU A C 1
ATOM 1600 O O . LEU A 1 194 ? -22.888 -3.954 26.128 1.00 65.88 194 LEU A O 1
ATOM 1604 N N . ASN A 1 195 ? -20.763 -3.229 26.177 1.00 72.38 195 ASN A N 1
ATOM 1605 C CA . ASN A 1 195 ? -21.062 -1.992 25.471 1.00 72.38 195 ASN A CA 1
ATOM 1606 C C . ASN A 1 195 ? -21.058 -2.295 23.968 1.00 72.38 195 ASN A C 1
ATOM 1608 O O . ASN A 1 195 ? -20.016 -2.221 23.327 1.00 72.38 195 ASN A O 1
ATOM 1612 N N . VAL A 1 196 ? -22.212 -2.695 23.431 1.00 73.62 196 VAL A N 1
ATOM 1613 C CA . VAL A 1 196 ? -22.382 -3.168 22.045 1.00 73.62 196 VAL A CA 1
ATOM 1614 C C . VAL A 1 196 ? -21.784 -2.205 21.016 1.00 73.62 196 VAL A C 1
ATOM 1616 O O . VAL A 1 196 ? -21.223 -2.656 20.025 1.00 73.62 196 VAL A O 1
ATOM 1619 N N . GLU A 1 197 ? -21.840 -0.895 21.269 1.00 73.56 197 GLU A N 1
ATOM 1620 C CA . GLU A 1 197 ? -21.306 0.137 20.368 1.00 73.56 197 GLU A CA 1
ATOM 1621 C C . GLU A 1 197 ? -19.784 0.075 20.208 1.00 73.56 197 GLU A C 1
ATOM 1623 O O . GLU A 1 197 ? -19.239 0.549 19.215 1.00 73.56 197 GLU A O 1
ATOM 1628 N N . GLN A 1 198 ? -19.091 -0.519 21.177 1.00 77.75 198 GLN A N 1
ATOM 1629 C CA . GLN A 1 198 ? -17.645 -0.680 21.138 1.00 77.75 198 GLN A CA 1
ATOM 1630 C C . GLN A 1 198 ? -17.223 -1.986 20.483 1.00 77.75 198 GLN A C 1
ATOM 1632 O O . GLN A 1 198 ? -16.028 -2.228 20.425 1.00 77.75 198 GLN A O 1
ATOM 1637 N N . TYR A 1 199 ? -18.145 -2.840 20.033 1.00 82.25 199 TYR A N 1
ATOM 1638 C CA . TYR A 1 199 ? -17.815 -4.175 19.550 1.00 82.25 199 TYR A CA 1
ATOM 1639 C C . TYR A 1 199 ? -18.267 -4.394 18.108 1.00 82.25 199 TYR A C 1
ATOM 1641 O O . TYR A 1 199 ? -19.393 -4.088 17.726 1.00 82.25 199 TYR A O 1
ATOM 1649 N N . GLU A 1 200 ? -17.397 -5.012 17.317 1.00 87.44 200 GLU A N 1
ATOM 1650 C CA . GLU A 1 200 ? -17.754 -5.617 16.042 1.00 87.44 200 GLU A CA 1
ATOM 1651 C C . GLU A 1 200 ? -17.996 -7.114 16.249 1.00 87.44 200 GLU A C 1
ATOM 1653 O O . GLU A 1 200 ? -17.130 -7.831 16.759 1.00 87.44 200 GLU A O 1
ATOM 1658 N N . PHE A 1 201 ? -19.176 -7.596 15.855 1.00 90.69 201 PHE A N 1
ATOM 1659 C CA . PHE A 1 201 ? -19.549 -8.998 16.009 1.00 90.69 201 PHE A CA 1
ATOM 1660 C C . PHE A 1 201 ? -19.618 -9.708 14.663 1.00 90.69 201 PHE A C 1
ATOM 1662 O O . PHE A 1 201 ? -20.170 -9.205 13.683 1.00 90.69 201 PHE A O 1
ATOM 1669 N N . THR A 1 202 ? -19.082 -10.923 14.633 1.00 92.88 202 THR A N 1
ATOM 1670 C CA . THR A 1 202 ? -19.144 -11.820 13.479 1.00 92.88 202 THR A CA 1
ATOM 1671 C C . THR A 1 202 ? -19.755 -13.148 13.899 1.00 92.88 202 THR A C 1
ATOM 1673 O O . THR A 1 202 ? -19.363 -13.728 14.909 1.00 92.88 202 THR A O 1
ATOM 1676 N N . LEU A 1 203 ? -20.713 -13.630 13.116 1.00 92.75 203 LEU A N 1
ATOM 1677 C CA . LEU A 1 203 ? -21.327 -14.944 13.225 1.00 92.75 203 LEU A CA 1
ATOM 1678 C C . LEU A 1 203 ? -20.602 -15.931 12.307 1.00 92.75 203 LEU A C 1
ATOM 1680 O O . LEU A 1 203 ? -20.582 -15.742 11.093 1.00 92.75 203 LEU A O 1
ATOM 1684 N N . ASP A 1 204 ? -20.068 -17.004 12.882 1.00 93.12 204 ASP A N 1
ATOM 1685 C CA . ASP A 1 204 ? -19.610 -18.192 12.165 1.00 93.12 204 ASP A CA 1
ATOM 1686 C C . ASP A 1 204 ? -20.774 -19.185 12.022 1.00 93.12 204 ASP A C 1
ATOM 1688 O O . ASP A 1 204 ? -21.257 -19.756 13.007 1.00 93.12 204 ASP A O 1
ATOM 1692 N N . ILE A 1 205 ? -21.224 -19.393 10.785 1.00 91.00 205 ILE A N 1
ATOM 1693 C CA . ILE A 1 205 ? -22.351 -20.274 10.441 1.00 91.00 205 ILE A CA 1
ATOM 1694 C C . ILE A 1 205 ? -22.001 -21.753 10.669 1.00 91.00 205 ILE A C 1
ATOM 1696 O O . ILE A 1 205 ? -22.858 -22.546 11.069 1.00 91.00 205 ILE A O 1
ATOM 1700 N N . SER A 1 206 ? -20.738 -22.134 10.462 1.00 89.50 206 SER A N 1
ATOM 1701 C CA . SER A 1 206 ? -20.268 -23.523 10.569 1.00 89.50 206 SER A CA 1
ATOM 1702 C C . SER A 1 206 ? -20.211 -23.978 12.022 1.00 89.50 206 SER A C 1
ATOM 1704 O O . SER A 1 206 ? -20.577 -25.108 12.350 1.00 89.50 206 SER A O 1
ATOM 1706 N N . HIS A 1 207 ? -19.776 -23.081 12.902 1.00 90.25 207 HIS A N 1
ATOM 1707 C CA . HIS A 1 207 ? -19.625 -23.359 14.328 1.00 90.25 207 HIS A CA 1
ATOM 1708 C C . HIS A 1 207 ? -20.788 -22.828 15.168 1.00 90.25 207 HIS A C 1
ATOM 1710 O O . HIS A 1 207 ? -20.819 -23.060 16.375 1.00 90.25 207 HIS A O 1
ATOM 1716 N N . THR A 1 208 ? -21.754 -22.143 14.543 1.00 92.81 208 THR A N 1
ATOM 1717 C CA . THR A 1 208 ? -22.919 -21.536 15.208 1.00 92.81 208 THR A CA 1
ATOM 1718 C C . THR A 1 208 ? -22.501 -20.699 16.410 1.00 92.81 208 THR A C 1
ATOM 1720 O O . THR A 1 208 ? -22.980 -20.876 17.529 1.00 92.81 208 THR A O 1
ATOM 1723 N N . LYS A 1 209 ? -21.528 -19.819 16.172 1.00 93.69 209 LYS A N 1
ATOM 1724 C CA . LYS A 1 209 ? -20.847 -19.054 17.213 1.00 93.69 209 LYS A CA 1
ATOM 1725 C C . LYS A 1 209 ? -20.736 -17.600 16.797 1.00 93.69 209 LYS A C 1
ATOM 1727 O O . LYS A 1 209 ? -20.326 -17.317 15.675 1.00 93.69 209 LYS A O 1
ATOM 1732 N N . VAL A 1 210 ? -21.067 -16.693 17.705 1.00 91.75 210 VAL A N 1
ATOM 1733 C CA . VAL A 1 210 ? -20.777 -15.270 17.548 1.00 91.75 210 VAL A CA 1
ATOM 1734 C C . VAL A 1 210 ? -19.507 -14.938 18.311 1.00 91.75 210 VAL A C 1
ATOM 1736 O O . VAL A 1 210 ? -19.336 -15.343 19.461 1.00 91.75 210 VAL A O 1
ATOM 1739 N N . THR A 1 211 ? -18.626 -14.197 17.652 1.00 91.00 211 THR A N 1
ATOM 1740 C CA . THR A 1 211 ? -17.407 -13.638 18.231 1.00 91.00 211 THR A CA 1
ATOM 1741 C C . THR A 1 211 ? -17.485 -12.119 18.182 1.00 91.00 211 THR A C 1
ATOM 1743 O O . THR A 1 211 ? -17.769 -11.573 17.115 1.00 91.00 211 THR A O 1
ATOM 1746 N N . GLY A 1 212 ? -17.239 -11.450 19.304 1.00 88.00 212 GLY A N 1
ATOM 1747 C CA . GLY A 1 212 ? -17.176 -9.995 19.420 1.00 88.00 212 GLY A CA 1
ATOM 1748 C C . GLY A 1 212 ? -15.748 -9.512 19.635 1.00 88.00 212 GLY A C 1
ATOM 1749 O O . GLY A 1 212 ? -14.970 -10.166 20.331 1.00 88.00 212 GLY A O 1
ATOM 1750 N N . ARG A 1 213 ? -15.416 -8.371 19.032 1.00 81.94 213 ARG A N 1
ATOM 1751 C CA . ARG A 1 213 ? -14.102 -7.725 19.129 1.00 81.94 213 ARG A CA 1
ATOM 1752 C C . ARG A 1 213 ? -14.274 -6.254 19.436 1.00 81.94 213 ARG A C 1
ATOM 1754 O O . ARG A 1 213 ? -15.056 -5.606 18.744 1.00 81.94 213 ARG A O 1
ATOM 1761 N N . GLN A 1 214 ? -13.534 -5.712 20.394 1.00 79.56 214 GLN A N 1
ATOM 1762 C CA . GLN A 1 214 ? -13.622 -4.284 20.665 1.00 79.56 214 GLN A CA 1
ATOM 1763 C C . GLN A 1 214 ? -12.995 -3.457 19.521 1.00 79.56 214 GLN A C 1
ATOM 1765 O O . GLN A 1 214 ? -11.841 -3.655 19.131 1.00 79.56 214 GLN A O 1
ATOM 1770 N N . TYR A 1 215 ? -13.752 -2.510 18.971 1.00 60.22 215 TYR A N 1
ATOM 1771 C CA . TYR A 1 215 ? -13.293 -1.512 18.015 1.00 60.22 215 TYR A CA 1
ATOM 1772 C C . TYR A 1 215 ? -12.364 -0.551 18.772 1.00 60.22 215 TYR A C 1
ATOM 1774 O O . TYR A 1 215 ? -12.837 0.357 19.447 1.00 60.22 215 TYR A O 1
ATOM 1782 N N . LEU A 1 216 ? -11.046 -0.786 18.679 1.00 53.22 216 LEU A N 1
ATOM 1783 C CA . LEU A 1 216 ? -9.938 -0.070 19.349 1.00 53.22 216 LEU A CA 1
ATOM 1784 C C . LEU A 1 216 ? -9.553 -0.588 20.751 1.00 53.22 216 LEU A C 1
ATOM 1786 O O . LEU A 1 216 ? -9.679 0.117 21.745 1.00 53.22 216 LEU A O 1
ATOM 1790 N N . ALA A 1 217 ? -8.907 -1.754 20.819 1.00 48.75 217 ALA A N 1
ATOM 1791 C CA . ALA A 1 217 ? -8.153 -2.188 22.007 1.00 48.75 217 ALA A CA 1
ATOM 1792 C C . ALA A 1 217 ? -6.800 -1.448 22.210 1.00 48.75 217 ALA A C 1
ATOM 1794 O O . ALA A 1 217 ? -5.953 -1.904 22.972 1.00 48.75 217 ALA A O 1
ATOM 1795 N N . TYR A 1 218 ? -6.555 -0.321 21.524 1.00 45.25 218 TYR A N 1
ATOM 1796 C CA . TYR A 1 218 ? -5.274 0.405 21.563 1.00 45.25 218 TYR A CA 1
ATOM 1797 C C . TYR A 1 218 ? -5.449 1.888 21.934 1.00 45.25 218 TYR A C 1
ATOM 1799 O O . TYR A 1 218 ? -5.197 2.789 21.140 1.00 45.25 218 TYR A O 1
ATOM 1807 N N . GLN A 1 219 ? -5.880 2.130 23.169 1.00 41.16 219 GLN A N 1
ATOM 1808 C CA . GLN A 1 219 ? -5.585 3.333 23.959 1.00 41.16 219 GLN A CA 1
ATOM 1809 C C . GLN A 1 219 ? -5.497 2.849 25.414 1.00 41.16 219 GLN A C 1
ATOM 1811 O O . GLN A 1 219 ? -6.523 2.608 26.035 1.00 41.16 219 GLN A O 1
ATOM 1816 N N . LEU A 1 220 ? -4.338 2.461 25.947 1.00 29.41 220 LEU A N 1
ATOM 1817 C CA . LEU A 1 220 ? -3.287 3.286 26.582 1.00 29.41 220 LEU A CA 1
ATOM 1818 C C . LEU A 1 220 ? -2.447 2.313 27.457 1.00 29.41 220 LEU A C 1
ATOM 1820 O O . LEU A 1 220 ? -2.941 1.209 27.718 1.00 29.41 220 LEU A O 1
ATOM 1824 N N . PRO A 1 221 ? -1.243 2.661 27.960 1.00 36.00 221 PRO A N 1
ATOM 1825 C CA . PRO A 1 221 ? -0.646 3.993 28.132 1.00 36.00 221 PRO A CA 1
ATOM 1826 C C . PRO A 1 221 ? 0.472 4.347 27.146 1.00 36.00 221 PRO A C 1
ATOM 1828 O O . PRO A 1 221 ? 1.231 3.443 26.732 1.00 36.00 221 PRO A O 1
#

Mean predicted aligned error: 15.87 Å

Secondary structure (DSSP, 8-state):
--SSS-S-PPPTTTHHHHHHHHHHHHHHHHHHHHHHHHHHHHHSS--SS--PPPGGGGGGGT--HHHHHHHHHHHHT-S-HHHHHHHHHTS-SSHHHHHHHHHHHHHTS-TT--HHHHT-HHHHHHHHHHSS----------SEEEE-EESS-GGG-S-SEEEEEEEEETTEEEEEETTS-EEEEEEPPTT----GGGEEEEEETTTTEEEEEETT-----

pLDDT: mean 82.1, std 14.7, range [29.41, 96.12]

Radius of gyration: 26.12 Å; Cα contacts (8 Å, |Δi|>4): 218; chains: 1; bounding box: 62×65×67 Å

Solvent-accessible surface area (backbone atoms only — not comparable to full-atom values): 13440 Å² total; per-residue (Å²): 145,84,87,83,86,64,97,74,74,73,51,88,88,39,45,65,57,50,50,52,50,51,52,53,50,49,45,51,53,50,42,54,53,50,53,52,50,51,52,51,59,56,66,73,47,90,62,82,70,96,61,87,81,50,81,87,50,45,72,77,62,74,54,59,38,68,69,73,38,48,57,48,27,59,72,68,71,41,96,46,67,58,20,34,50,32,47,76,71,60,79,36,94,45,69,69,58,16,49,57,54,31,48,56,56,61,72,71,47,66,94,83,61,52,76,57,65,72,50,32,67,66,62,50,50,52,49,57,59,69,70,39,71,75,76,65,73,68,79,63,83,66,80,36,79,44,74,38,45,62,69,59,66,66,88,76,51,92,55,60,63,43,59,37,46,80,43,84,52,98,81,22,34,36,27,21,37,92,88,67,48,74,48,29,38,34,79,60,58,88,89,62,84,71,64,62,93,44,41,53,32,38,35,32,59,87,75,33,29,38,39,28,35,64,73,72,90,81,83,82,135

Organism: Leptospirillum ferrooxidans (strain C2-3) (NCBI:txid1162668)

Nearest PDB structures (foldseek):
  8vxc-assembly1_A  TM=3.215E-01  e=4.055E-01  Escherichia coli
  5vhs-assembly1_D  TM=2.913E-01  e=1.107E+00  Homo sapiens
  7w3h-assembly1_F  TM=2.362E-01  e=4.059E+00  Homo sapiens
  7z0l-assembly1_B  TM=2.393E-01  e=6.137E+00  Mus musculus

Sequence (221 aa):
MCKNTLEEHPSPKEITKWFDYVSKNFIYQSSWGLGSLIAVVLNDNDFAPIRPMNIDDWPRAGLPWIAFWMKELFTWGTLEPVAAFLLARGDTKTRGEAEQKAQEYYDSRPAKTYANDLLDPRAIRVWAQETRPSQRTLREPVDFEQLVRLTRERDIYRYHQVYVTPIVVNGGWTWIDKAGYDVAKGPINEDVRLNVEQYEFTLDISHTKVTGRQYLAYQLP